Protein AF-A0A674P3C6-F1 (afdb_monomer)

Mean predicted aligned error: 10.98 Å

Solvent-accessible surface area (backbone atoms only — not comparable to full-atom values): 10854 Å² total; per-residue (Å²): 136,84,82,80,57,73,68,62,56,54,54,49,50,58,51,51,50,56,51,50,53,48,52,58,51,66,68,64,68,81,66,88,69,97,73,74,71,77,82,69,75,94,69,94,78,58,76,66,59,58,53,50,50,53,53,51,47,45,51,51,44,33,52,53,38,58,70,42,56,90,46,17,32,60,45,25,27,48,10,50,51,47,29,42,67,79,40,55,76,67,41,66,87,44,72,91,54,66,77,53,90,81,26,73,57,30,27,57,51,13,24,52,53,42,47,54,51,34,56,35,39,68,43,62,90,47,35,62,70,74,39,44,68,56,16,50,44,38,46,73,73,67,55,58,63,65,70,54,44,58,48,43,47,52,28,35,52,55,37,47,41,70,72,46,46,88,71,49,35,74,68,50,46,55,48,50,53,56,48,45,51,50,52,38,51,51,47,42,53,75,75,114

Organism: Takifugu rubripes (NCBI:txid31033)

Structure (mmCIF, N/CA/C/O backbone):
data_AF-A0A674P3C6-F1
#
_entry.id   AF-A0A674P3C6-F1
#
loop_
_atom_site.group_PDB
_atom_site.id
_atom_site.type_symbol
_atom_site.label_atom_id
_atom_site.label_alt_id
_atom_site.label_comp_id
_atom_site.label_asym_id
_atom_site.label_entity_id
_atom_site.label_seq_id
_atom_site.pdbx_PDB_ins_code
_atom_site.Cartn_x
_atom_site.Cartn_y
_atom_site.Cartn_z
_atom_site.occupancy
_atom_site.B_iso_or_equiv
_atom_site.auth_seq_id
_atom_site.auth_comp_id
_atom_site.auth_asym_id
_atom_site.auth_atom_id
_atom_site.pdbx_PDB_model_num
ATOM 1 N N . MET A 1 1 ? -7.163 -29.299 -3.084 1.00 35.06 1 MET A N 1
ATOM 2 C CA . MET A 1 1 ? -8.385 -28.557 -3.459 1.00 35.06 1 MET A CA 1
ATOM 3 C C . MET A 1 1 ? -9.094 -28.147 -2.183 1.00 35.06 1 MET A C 1
ATOM 5 O O . MET A 1 1 ? -9.826 -28.946 -1.619 1.00 35.06 1 MET A O 1
ATOM 9 N N . ILE A 1 2 ? -8.796 -26.952 -1.674 1.00 39.09 2 ILE A N 1
ATOM 10 C CA . ILE A 1 2 ? -9.529 -26.380 -0.542 1.00 39.09 2 ILE A CA 1
ATOM 11 C C . ILE A 1 2 ? -10.796 -25.767 -1.139 1.00 39.09 2 ILE A C 1
ATOM 13 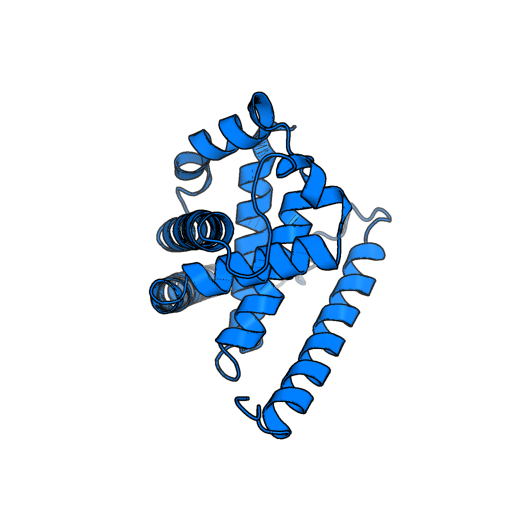O O . ILE A 1 2 ? -10.721 -24.816 -1.913 1.00 39.09 2 ILE A O 1
ATOM 17 N N . LEU A 1 3 ? -11.940 -26.387 -0.859 1.00 36.12 3 LEU A N 1
ATOM 18 C CA . LEU A 1 3 ? -13.262 -25.872 -1.202 1.00 36.12 3 LEU A CA 1
ATOM 19 C C . LEU A 1 3 ? -13.519 -24.623 -0.350 1.00 36.12 3 LEU A C 1
ATOM 21 O O . LEU A 1 3 ? -13.853 -24.729 0.827 1.00 36.12 3 LEU A O 1
ATOM 25 N N . LEU A 1 4 ? -13.321 -23.442 -0.937 1.00 39.97 4 LEU A N 1
ATOM 26 C CA . LEU A 1 4 ? -13.790 -22.184 -0.361 1.00 39.97 4 LEU A CA 1
ATOM 27 C C . LEU A 1 4 ? -15.325 -22.208 -0.310 1.00 39.97 4 LEU A C 1
ATOM 29 O O . LEU A 1 4 ? -15.996 -22.502 -1.297 1.00 39.97 4 LEU A O 1
ATOM 33 N N . HIS A 1 5 ? -15.856 -21.951 0.882 1.00 38.56 5 HIS A N 1
ATOM 34 C CA . HIS A 1 5 ? -17.270 -22.047 1.226 1.00 38.56 5 HIS A CA 1
ATOM 35 C C . HIS A 1 5 ? -18.120 -21.016 0.441 1.00 38.56 5 HIS A C 1
ATOM 37 O O . HIS A 1 5 ? -17.693 -19.864 0.324 1.00 38.56 5 HIS A O 1
ATOM 43 N N . PRO A 1 6 ? -19.336 -21.355 -0.040 1.00 40.59 6 PRO A N 1
ATOM 44 C CA . PRO A 1 6 ? -20.155 -20.477 -0.893 1.00 40.59 6 PRO A CA 1
ATOM 45 C C . PRO A 1 6 ? -20.505 -19.104 -0.292 1.00 40.59 6 PRO A C 1
ATOM 47 O O . PRO A 1 6 ? -20.679 -18.139 -1.031 1.00 40.59 6 PRO A O 1
ATOM 50 N N . LEU A 1 7 ? -20.557 -18.984 1.042 1.00 38.56 7 LEU A N 1
ATOM 51 C CA . LEU A 1 7 ? -20.798 -17.700 1.720 1.00 38.56 7 LEU A CA 1
ATOM 52 C C . LEU A 1 7 ? -19.640 -16.700 1.572 1.00 38.56 7 LEU A C 1
ATOM 54 O O . LEU A 1 7 ? -19.890 -15.501 1.492 1.00 38.56 7 LEU A O 1
ATOM 58 N N . MET A 1 8 ? -18.393 -17.173 1.472 1.00 44.25 8 MET A N 1
ATOM 59 C CA . MET A 1 8 ? -17.236 -16.291 1.263 1.00 44.25 8 MET A CA 1
ATOM 60 C C . MET A 1 8 ? -17.271 -15.662 -0.134 1.00 44.25 8 MET A C 1
ATOM 62 O O . MET A 1 8 ? -16.865 -14.520 -0.311 1.00 44.25 8 MET A O 1
ATOM 66 N N . LEU A 1 9 ? -17.801 -16.384 -1.127 1.00 40.88 9 LEU A N 1
ATOM 67 C CA . LEU A 1 9 ? -17.882 -15.899 -2.503 1.00 40.88 9 LEU A CA 1
ATOM 68 C C . LEU A 1 9 ? -18.937 -14.789 -2.658 1.00 40.88 9 LEU A C 1
ATOM 70 O O . LEU A 1 9 ? -18.685 -13.812 -3.353 1.00 40.88 9 LEU A O 1
ATOM 74 N N . ALA A 1 10 ? -20.073 -14.905 -1.959 1.00 40.16 10 ALA A N 1
ATOM 75 C CA . ALA A 1 10 ? -21.152 -13.912 -1.986 1.00 40.16 10 ALA A CA 1
ATOM 76 C C . ALA A 1 10 ? -20.789 -12.597 -1.261 1.00 40.16 10 ALA A C 1
ATOM 78 O O . ALA A 1 10 ? -21.129 -11.508 -1.729 1.00 40.16 10 ALA A O 1
ATOM 79 N N . GLY A 1 11 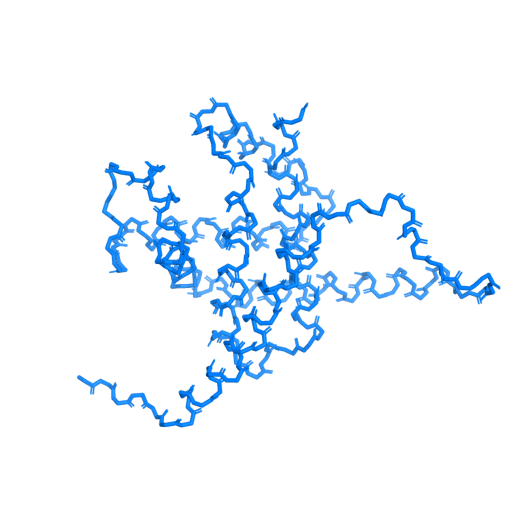? -20.060 -12.684 -0.140 1.00 43.25 11 GLY A N 1
ATOM 80 C CA . GLY A 1 11 ? -19.538 -11.503 0.561 1.00 43.25 11 GLY A CA 1
ATOM 81 C C . GLY A 1 11 ? -18.491 -10.754 -0.268 1.00 43.25 11 GLY A C 1
ATOM 82 O O . GLY A 1 11 ? -18.533 -9.528 -0.373 1.00 43.25 11 GLY A O 1
ATOM 83 N N . VAL A 1 12 ? -17.614 -11.497 -0.953 1.00 44.69 12 VAL A N 1
ATOM 84 C CA . VAL A 1 12 ? -16.629 -10.928 -1.882 1.00 44.69 12 VAL A CA 1
ATOM 85 C C . VAL A 1 12 ? -17.314 -10.249 -3.070 1.00 44.69 12 VAL A C 1
ATOM 87 O O . VAL A 1 12 ? -16.883 -9.166 -3.449 1.00 44.69 12 VAL A O 1
ATOM 90 N N . THR A 1 13 ? -18.399 -10.796 -3.631 1.00 41.09 13 THR A N 1
ATOM 91 C CA . THR A 1 13 ? -19.100 -10.155 -4.762 1.00 41.09 13 THR A CA 1
ATOM 92 C C . THR A 1 13 ? -19.793 -8.843 -4.391 1.00 41.09 13 THR A C 1
ATOM 94 O O . THR A 1 13 ? -19.673 -7.876 -5.136 1.00 41.09 13 THR A O 1
ATOM 97 N N . HIS A 1 14 ? -20.438 -8.755 -3.222 1.00 39.56 14 HIS A N 1
ATOM 98 C CA . HIS A 1 14 ? -21.087 -7.512 -2.775 1.00 39.56 14 HIS A CA 1
ATOM 99 C C . HIS A 1 14 ? -20.059 -6.403 -2.475 1.00 39.56 14 HIS A C 1
ATOM 101 O O . HIS A 1 14 ? -20.271 -5.223 -2.752 1.00 39.56 14 HIS A O 1
ATOM 107 N N . MET A 1 15 ? -18.900 -6.789 -1.941 1.00 45.81 15 MET A N 1
ATOM 108 C CA . MET A 1 15 ? -17.784 -5.882 -1.682 1.00 45.81 15 MET A CA 1
ATOM 109 C C . MET A 1 15 ? -17.079 -5.454 -2.982 1.00 45.81 15 MET A C 1
ATOM 111 O O . MET A 1 15 ? -16.730 -4.285 -3.137 1.00 45.81 15 MET A O 1
ATOM 115 N N . GLN A 1 16 ? -16.932 -6.363 -3.954 1.00 42.44 16 GLN A N 1
ATOM 116 C CA . GLN A 1 16 ? -16.439 -6.055 -5.304 1.00 42.44 16 GLN A CA 1
ATOM 117 C C . GLN A 1 16 ? -17.356 -5.058 -6.029 1.00 42.44 16 GLN A C 1
ATOM 119 O O . GLN A 1 16 ? -16.845 -4.165 -6.696 1.00 42.44 16 GLN A O 1
ATOM 124 N N . GLU A 1 17 ? -18.680 -5.151 -5.866 1.00 40.88 17 GLU A N 1
ATOM 125 C CA . GLU A 1 17 ? -19.635 -4.192 -6.442 1.00 40.88 17 GLU A CA 1
ATOM 126 C C . GLU A 1 17 ? -19.532 -2.799 -5.806 1.00 40.88 17 GLU A C 1
ATOM 128 O O . GLU A 1 17 ? -19.509 -1.800 -6.527 1.00 40.88 17 GLU A O 1
ATOM 133 N N . GLN A 1 18 ? -19.379 -2.702 -4.480 1.00 40.97 18 GLN A N 1
ATOM 134 C CA . GLN A 1 18 ? -19.150 -1.411 -3.815 1.00 40.97 18 GLN A CA 1
ATOM 135 C C . GLN A 1 18 ? -17.818 -0.769 -4.234 1.00 40.97 18 GLN A C 1
ATOM 137 O O . GLN A 1 18 ? -17.748 0.440 -4.443 1.00 40.97 18 GLN A O 1
ATOM 142 N N . ILE A 1 19 ? -16.771 -1.572 -4.429 1.00 46.06 19 ILE A N 1
ATOM 143 C CA . ILE A 1 19 ? -15.452 -1.112 -4.885 1.00 46.06 19 ILE A CA 1
ATOM 144 C C . ILE A 1 19 ? -15.478 -0.720 -6.373 1.00 46.06 19 ILE A C 1
ATOM 146 O O . ILE A 1 19 ? -14.892 0.297 -6.748 1.00 46.06 19 ILE A O 1
ATOM 150 N N . ALA A 1 20 ? -16.192 -1.466 -7.222 1.00 39.69 20 ALA A N 1
ATOM 151 C CA . ALA A 1 20 ? -16.401 -1.126 -8.630 1.00 39.69 20 ALA A CA 1
ATOM 152 C C . ALA A 1 20 ? -17.222 0.166 -8.791 1.00 39.69 20 ALA A C 1
ATOM 154 O O . ALA A 1 20 ? -16.913 0.989 -9.654 1.00 39.69 20 ALA A O 1
ATOM 155 N N . SER A 1 21 ? -18.203 0.395 -7.910 1.00 36.25 21 SER A N 1
ATOM 156 C CA . SER A 1 21 ? -18.929 1.667 -7.822 1.00 36.25 21 SER A CA 1
ATOM 157 C C . SER A 1 21 ? -17.994 2.831 -7.471 1.00 36.25 21 SER A C 1
ATOM 159 O O . SER A 1 21 ? -18.106 3.904 -8.065 1.00 36.25 21 SER A O 1
ATOM 161 N N . SER A 1 22 ? -17.027 2.627 -6.570 1.00 38.38 22 SER A N 1
ATOM 162 C CA . SER A 1 22 ? -15.991 3.627 -6.272 1.00 38.38 22 SER A CA 1
ATOM 163 C C . SER A 1 22 ? -15.042 3.869 -7.454 1.00 38.38 22 SER A C 1
ATOM 165 O O . SER A 1 22 ? -14.612 5.001 -7.660 1.00 38.38 22 SER A O 1
ATOM 167 N N . LEU A 1 23 ? -14.753 2.850 -8.275 1.00 40.56 23 LEU A N 1
ATOM 168 C CA . LEU A 1 23 ? -13.918 2.976 -9.480 1.00 40.56 23 LEU A CA 1
ATOM 169 C C . LEU A 1 23 ? -14.583 3.858 -10.552 1.00 40.56 23 LEU A C 1
ATOM 171 O O . LEU A 1 23 ? -13.928 4.719 -11.137 1.00 40.56 23 LEU A O 1
ATOM 175 N N . HIS A 1 24 ? -15.894 3.695 -10.753 1.00 33.16 24 HIS A N 1
ATOM 176 C CA . HIS A 1 24 ? -16.681 4.552 -11.645 1.00 33.16 24 HIS A CA 1
ATOM 177 C C . HIS A 1 24 ? -16.767 5.996 -11.116 1.00 33.16 24 HIS A C 1
ATOM 179 O O . HIS A 1 24 ? -16.769 6.947 -11.893 1.00 33.16 24 HIS A O 1
ATOM 185 N N . CYS A 1 25 ? -16.769 6.173 -9.790 1.00 33.00 25 CYS A N 1
ATOM 186 C CA . CYS A 1 25 ? -16.750 7.490 -9.150 1.00 33.00 25 CYS A CA 1
ATOM 187 C C . CYS A 1 25 ? -15.383 8.192 -9.293 1.00 33.00 25 CYS A C 1
ATOM 189 O O . CYS A 1 25 ? -15.335 9.385 -9.568 1.00 33.00 25 CYS A O 1
ATOM 191 N N . LEU A 1 26 ? -14.274 7.449 -9.197 1.00 33.69 26 LEU A N 1
ATOM 192 C CA . LEU A 1 26 ? -12.908 7.970 -9.370 1.00 33.69 26 LEU A CA 1
ATOM 193 C C . LEU A 1 26 ? -12.580 8.361 -10.820 1.00 33.69 26 LEU A C 1
ATOM 195 O O . LEU A 1 26 ? -11.714 9.200 -11.048 1.00 33.69 26 LEU A O 1
ATOM 199 N N . GLN A 1 27 ? -13.251 7.757 -11.803 1.00 35.16 27 GLN A N 1
ATOM 200 C CA . GLN A 1 27 ? -13.109 8.126 -13.216 1.00 35.16 27 GLN A CA 1
ATOM 201 C C . GLN A 1 27 ? -13.980 9.331 -13.607 1.00 35.16 27 GLN A C 1
ATOM 203 O O . GLN A 1 27 ? -13.677 9.997 -14.597 1.00 35.16 27 GLN A O 1
ATOM 208 N N . ALA A 1 28 ? -15.028 9.628 -12.833 1.00 33.88 28 ALA A N 1
ATOM 209 C CA . ALA A 1 28 ? -15.945 10.740 -13.082 1.00 33.88 28 ALA A CA 1
ATOM 210 C C . ALA A 1 28 ? -15.466 12.089 -12.507 1.00 33.88 28 ALA A C 1
ATOM 212 O O . ALA A 1 28 ? -15.991 13.124 -12.899 1.00 33.88 28 ALA A O 1
ATOM 213 N N . ASP A 1 29 ? -14.452 12.100 -11.636 1.00 35.69 29 ASP A N 1
ATOM 214 C CA . ASP A 1 29 ? -14.008 13.295 -10.893 1.00 35.69 29 ASP A CA 1
ATOM 215 C C . ASP A 1 29 ? -12.931 14.133 -11.624 1.00 35.69 29 ASP A C 1
ATOM 217 O O . ASP A 1 29 ? -12.243 14.962 -11.035 1.00 35.69 29 ASP A O 1
ATOM 221 N N . ASN A 1 30 ? -12.757 13.918 -12.935 1.00 36.88 30 ASN A N 1
ATOM 222 C CA . ASN A 1 30 ? -11.783 14.639 -13.772 1.00 36.88 30 ASN A CA 1
ATOM 223 C C . ASN A 1 30 ? -12.345 15.914 -14.434 1.00 36.88 30 ASN A C 1
ATOM 225 O O . ASN A 1 30 ? -11.741 16.439 -15.370 1.00 36.88 30 ASN A O 1
ATOM 229 N N . THR A 1 31 ? -13.477 16.435 -13.963 1.00 34.25 31 THR A N 1
ATOM 230 C CA . THR A 1 31 ? -13.979 17.753 -14.369 1.00 34.25 31 THR A CA 1
ATOM 231 C C . THR A 1 31 ? -14.023 18.680 -13.166 1.00 34.25 31 THR A C 1
ATOM 233 O O . THR A 1 31 ? -14.895 18.550 -12.317 1.00 34.25 31 THR A O 1
ATOM 236 N N . GLU A 1 32 ? -13.030 19.569 -13.132 1.00 43.81 32 GLU A N 1
ATOM 237 C CA . GLU A 1 32 ? -12.946 20.853 -12.429 1.00 43.81 32 GLU A CA 1
ATOM 238 C C . GLU A 1 32 ? -14.107 21.200 -11.481 1.00 43.81 32 GLU A C 1
ATOM 240 O O . GLU A 1 32 ? -15.173 21.630 -11.919 1.00 43.81 32 GLU A O 1
ATOM 245 N N . ASP A 1 33 ? -13.837 21.165 -10.174 1.00 33.31 33 ASP A N 1
ATOM 246 C CA . ASP A 1 33 ? -14.479 22.090 -9.239 1.00 33.31 33 ASP A CA 1
ATOM 247 C C . ASP A 1 33 ? -13.501 22.486 -8.118 1.00 33.31 33 ASP A C 1
ATOM 249 O O . ASP A 1 33 ? -13.493 21.938 -7.014 1.00 33.31 33 ASP A O 1
ATOM 253 N N . GLU A 1 34 ? -12.635 23.461 -8.411 1.00 36.69 34 GLU A N 1
ATOM 254 C CA . GLU A 1 34 ? -11.720 24.078 -7.436 1.00 36.69 34 GLU A CA 1
ATOM 255 C C . GLU A 1 34 ? -12.439 24.896 -6.337 1.00 36.69 34 GLU A C 1
ATOM 257 O O . GLU A 1 34 ? -11.782 25.574 -5.550 1.00 36.69 34 GLU A O 1
ATOM 262 N N . ASN A 1 35 ? -13.770 24.833 -6.211 1.00 34.38 35 ASN A N 1
ATOM 263 C CA . ASN A 1 35 ? -14.512 25.620 -5.221 1.00 34.38 35 ASN A CA 1
ATOM 264 C C . ASN A 1 35 ? -15.362 24.832 -4.224 1.00 34.38 35 ASN A C 1
ATOM 266 O O . ASN A 1 35 ? -16.081 25.456 -3.441 1.00 34.38 35 ASN A O 1
ATOM 270 N N . ASN A 1 36 ? -15.229 23.508 -4.125 1.00 30.03 36 ASN A N 1
ATOM 271 C CA . ASN A 1 36 ? -15.907 22.770 -3.056 1.00 30.03 36 ASN A CA 1
ATOM 272 C C . ASN A 1 36 ? -15.033 22.616 -1.801 1.00 30.03 36 ASN A C 1
ATOM 274 O O . ASN A 1 36 ? -14.764 21.525 -1.293 1.00 30.03 36 ASN A O 1
ATOM 278 N N . LEU A 1 37 ? -14.605 23.764 -1.269 1.00 36.84 37 LEU A N 1
ATOM 279 C CA . LEU A 1 37 ? -14.233 23.884 0.132 1.00 36.84 37 LEU A CA 1
ATOM 280 C C . LEU A 1 37 ? -15.507 23.603 0.934 1.00 36.84 37 LEU A C 1
ATOM 282 O O . LEU A 1 37 ? -16.367 24.475 1.030 1.00 36.84 37 LEU A O 1
ATOM 286 N N . LEU A 1 38 ? -15.636 22.368 1.431 1.00 36.22 38 LEU A N 1
ATOM 287 C CA . LEU A 1 38 ? -16.749 21.863 2.237 1.00 36.22 38 LEU A CA 1
ATOM 288 C C . LEU A 1 38 ? -17.453 22.990 2.998 1.00 36.22 38 LEU A C 1
ATOM 290 O O . LEU A 1 38 ? -16.957 23.491 4.012 1.00 36.22 38 LEU A O 1
ATOM 294 N N . LEU A 1 39 ? -18.616 23.385 2.480 1.00 34.75 39 LEU A N 1
ATOM 295 C CA . LEU A 1 39 ? -19.510 24.347 3.097 1.00 34.75 39 LEU A CA 1
ATOM 296 C C . LEU A 1 39 ? -20.103 23.705 4.358 1.00 34.75 39 LEU A C 1
ATOM 298 O O . LEU A 1 39 ? -21.248 23.262 4.381 1.00 34.75 39 LEU A O 1
ATOM 302 N N . PHE A 1 40 ? -19.314 23.645 5.430 1.00 37.59 40 PHE A N 1
ATOM 303 C CA . PHE A 1 40 ? -19.859 23.494 6.768 1.00 37.59 40 PHE A CA 1
ATOM 304 C C . PHE A 1 40 ? -20.649 24.775 7.062 1.00 37.59 40 PHE A C 1
ATOM 306 O O . PHE A 1 40 ? -20.069 25.868 7.012 1.00 37.59 40 PHE A O 1
ATOM 313 N N . PRO A 1 41 ? -21.966 24.696 7.329 1.00 37.41 41 PRO A N 1
ATOM 314 C CA . PRO A 1 41 ? -22.750 25.881 7.624 1.00 37.41 41 PRO A CA 1
ATOM 315 C C . PRO A 1 41 ? -22.131 26.607 8.823 1.00 37.41 41 PRO A C 1
ATOM 317 O O . PRO A 1 41 ? -21.829 26.005 9.854 1.00 37.41 41 PRO A O 1
ATOM 320 N N . ARG A 1 42 ? -21.906 27.917 8.657 1.00 48.75 42 ARG A N 1
ATOM 321 C CA . ARG A 1 42 ? -21.442 28.831 9.708 1.00 48.75 42 ARG A CA 1
ATOM 322 C C . ARG A 1 42 ? -22.319 28.664 10.950 1.00 48.75 42 ARG A C 1
ATOM 324 O O . ARG A 1 42 ? -23.447 29.144 10.981 1.00 48.75 42 ARG A O 1
ATOM 331 N N . GLY A 1 43 ? -21.776 28.018 11.976 1.00 41.44 43 GLY A N 1
ATOM 332 C CA . GLY A 1 43 ? -22.467 27.827 13.245 1.00 41.44 43 GLY A CA 1
ATOM 333 C C . GLY A 1 43 ? -21.701 26.893 14.169 1.00 41.44 43 GLY A C 1
ATOM 334 O O . GLY A 1 43 ? -22.011 25.717 14.241 1.00 41.44 43 GLY A O 1
ATOM 335 N N . ILE A 1 44 ? -20.668 27.428 14.827 1.00 50.75 44 ILE A N 1
ATOM 336 C CA . ILE A 1 44 ? -20.044 26.950 16.076 1.00 50.75 44 ILE A CA 1
ATOM 337 C C . ILE A 1 44 ? -20.233 25.440 16.364 1.00 50.75 44 ILE A C 1
ATOM 339 O O . ILE A 1 44 ? -21.073 25.050 17.171 1.00 50.75 44 ILE A O 1
ATOM 343 N N . ILE A 1 45 ? -19.388 24.588 15.771 1.00 49.94 45 ILE A N 1
ATOM 344 C CA . ILE A 1 45 ? -19.085 23.249 16.304 1.00 49.94 45 ILE A CA 1
ATOM 345 C C . ILE A 1 45 ? -17.571 23.157 16.544 1.00 49.94 45 ILE A C 1
ATOM 347 O O . ILE A 1 45 ? -16.755 23.663 15.779 1.00 49.94 45 ILE A O 1
ATOM 351 N N . GLN A 1 46 ? -17.225 22.597 17.700 1.00 41.16 46 GLN A N 1
ATOM 352 C CA . GLN A 1 46 ? -16.067 22.928 18.528 1.00 41.16 46 GLN A CA 1
ATOM 353 C C . GLN A 1 46 ? -14.723 22.332 18.046 1.00 41.16 46 GLN A C 1
ATOM 355 O O . GLN A 1 46 ? -14.681 21.147 17.700 1.00 41.16 46 GLN A O 1
ATOM 360 N N . PRO A 1 47 ? -13.588 23.055 18.186 1.00 51.69 47 PRO A N 1
ATOM 361 C CA . PRO A 1 47 ? -12.236 22.542 17.894 1.00 51.69 47 PRO A CA 1
ATOM 362 C C . PRO A 1 47 ? -11.867 21.256 18.667 1.00 51.69 47 PRO A C 1
ATOM 364 O O . PRO A 1 47 ? -11.008 20.473 18.255 1.00 51.69 47 PRO A O 1
ATOM 367 N N . ILE A 1 48 ? -12.563 20.990 19.774 1.00 54.38 48 ILE A N 1
ATOM 368 C CA . ILE A 1 48 ? -12.407 19.788 20.601 1.00 54.38 48 ILE A CA 1
ATOM 369 C C . ILE A 1 48 ? -12.999 18.542 19.913 1.00 54.38 48 ILE A C 1
ATOM 371 O O . ILE A 1 48 ? -12.450 17.451 20.040 1.00 54.38 48 ILE A O 1
ATOM 375 N N . SER A 1 49 ? -14.089 18.677 19.148 1.00 57.50 49 SER A N 1
ATOM 376 C CA . SER A 1 49 ? -14.725 17.537 18.467 1.00 57.50 49 SER A CA 1
ATOM 377 C C . SER A 1 49 ? -13.871 17.027 17.304 1.00 57.50 49 SER A C 1
ATOM 379 O O . SER A 1 49 ? -13.627 15.825 17.194 1.00 57.50 49 SER A O 1
ATOM 381 N N . LEU A 1 50 ? -13.340 17.949 16.491 1.00 62.50 50 LEU A N 1
ATOM 382 C CA . LEU A 1 50 ? -12.457 17.630 15.364 1.00 62.50 50 LEU A CA 1
ATOM 383 C C . LEU A 1 50 ? -11.133 17.005 15.832 1.00 62.50 50 LEU A C 1
ATOM 385 O O . LEU A 1 50 ? -10.709 15.980 15.301 1.00 62.50 50 LEU A O 1
ATOM 389 N N . SER A 1 51 ? -10.511 17.554 16.881 1.00 63.00 51 SER A N 1
ATOM 390 C CA . SER A 1 51 ? -9.275 16.991 17.451 1.00 63.00 51 SER A CA 1
ATOM 391 C C . SER A 1 51 ? -9.496 15.628 18.124 1.00 63.00 51 SER A C 1
ATOM 393 O O . SER A 1 51 ? -8.656 14.729 18.011 1.00 63.00 51 SER A O 1
ATOM 395 N N . ARG A 1 52 ? -10.656 15.416 18.762 1.00 67.44 52 ARG A N 1
ATOM 396 C CA . ARG A 1 52 ? -11.047 14.112 19.318 1.00 67.44 52 ARG A CA 1
ATOM 397 C C . ARG A 1 52 ? -11.242 13.064 18.225 1.00 67.44 52 ARG A C 1
ATOM 399 O O . ARG A 1 52 ? -10.767 11.943 18.393 1.00 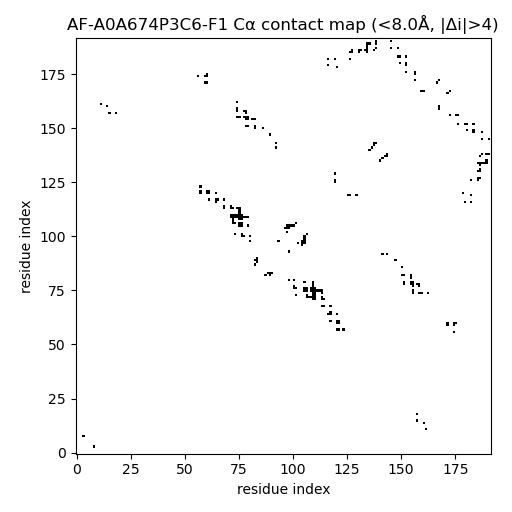67.44 52 ARG A O 1
ATOM 406 N N . GLN A 1 53 ? -11.917 13.405 17.128 1.00 68.25 53 GLN A N 1
ATOM 407 C CA . GLN A 1 53 ? -12.115 12.497 15.995 1.00 68.25 53 GLN A CA 1
ATOM 408 C C . GLN A 1 53 ? -10.785 12.131 15.329 1.00 68.25 53 GLN A C 1
ATOM 410 O O . GLN A 1 53 ? -10.488 10.949 15.187 1.00 68.25 53 GLN A O 1
ATOM 415 N N . TYR A 1 54 ? -9.931 13.120 15.063 1.00 74.62 54 TYR A N 1
ATOM 416 C CA . TYR A 1 54 ? -8.574 12.913 14.551 1.00 74.62 54 TYR A CA 1
ATOM 417 C C . TYR A 1 54 ? -7.745 11.959 15.427 1.00 74.62 54 TYR A C 1
ATOM 419 O O . TYR A 1 54 ? -7.055 11.070 14.932 1.00 74.62 54 TYR A O 1
ATOM 427 N N . THR A 1 55 ? -7.848 12.093 16.752 1.00 82.00 55 THR A N 1
ATOM 428 C CA . THR A 1 55 ? -7.149 11.208 17.696 1.00 82.00 55 THR A CA 1
ATOM 429 C C . THR A 1 55 ? -7.698 9.778 17.667 1.00 82.00 55 THR A C 1
ATOM 431 O O . THR A 1 55 ? -6.928 8.826 17.786 1.00 82.00 55 THR A O 1
ATOM 434 N N . LYS A 1 56 ? -9.017 9.605 17.510 1.00 87.31 56 LYS A N 1
ATOM 435 C CA . LYS A 1 56 ? -9.642 8.278 17.386 1.00 87.31 56 LYS A CA 1
ATOM 436 C C . LYS A 1 56 ? -9.215 7.574 16.101 1.00 87.31 56 LYS A C 1
ATOM 438 O O . LYS A 1 56 ? -8.823 6.416 16.164 1.00 87.31 56 LYS A O 1
ATOM 443 N N . GLU A 1 57 ? -9.244 8.278 14.975 1.00 87.62 57 GLU A N 1
ATOM 444 C CA . GLU A 1 57 ? -8.838 7.733 13.676 1.00 87.62 57 GLU A CA 1
ATOM 445 C C . GLU A 1 57 ? -7.362 7.332 13.666 1.00 87.62 57 GLU A C 1
ATOM 447 O O . GLU A 1 57 ? -7.029 6.245 13.210 1.00 87.62 57 GLU A O 1
ATOM 452 N N . LYS A 1 58 ? -6.475 8.151 14.247 1.00 89.75 58 LYS A N 1
ATOM 453 C CA . LYS A 1 58 ? -5.058 7.793 14.409 1.00 89.75 58 LYS A CA 1
ATOM 454 C C . LYS A 1 58 ? -4.855 6.497 15.186 1.00 89.75 58 LYS A C 1
ATOM 456 O O . LYS A 1 58 ? -4.052 5.666 14.782 1.00 89.75 58 LYS A O 1
ATOM 461 N N . ARG A 1 59 ? -5.575 6.325 16.299 1.00 92.81 59 ARG A N 1
ATOM 462 C CA . ARG A 1 59 ? -5.501 5.091 17.097 1.00 92.81 59 ARG A CA 1
ATOM 463 C C . ARG A 1 59 ? -6.037 3.897 16.319 1.00 92.81 59 ARG A C 1
ATOM 465 O O . ARG A 1 59 ? -5.391 2.861 16.315 1.00 92.81 59 ARG A O 1
ATOM 472 N N . LEU A 1 60 ? -7.176 4.059 15.644 1.00 93.69 60 LEU A N 1
ATOM 473 C CA . LEU A 1 60 ? -7.752 3.021 14.790 1.00 93.69 60 LEU A CA 1
ATOM 474 C C . LEU A 1 60 ? -6.743 2.565 13.731 1.00 93.69 60 LEU A C 1
ATOM 476 O O . LEU A 1 60 ? -6.491 1.373 13.611 1.00 93.69 60 LEU A O 1
ATOM 480 N N . LEU A 1 61 ? -6.121 3.510 13.022 1.00 95.44 61 LEU A N 1
ATOM 481 C CA . LEU A 1 61 ? -5.087 3.218 12.032 1.00 95.44 61 LEU A CA 1
ATOM 482 C C . LEU A 1 61 ? -3.908 2.470 12.661 1.00 95.44 61 LEU A C 1
ATOM 484 O O . LEU A 1 61 ? -3.515 1.427 12.149 1.00 95.44 61 LEU A O 1
ATOM 488 N N . ALA A 1 62 ? -3.372 2.959 13.780 1.00 94.81 62 ALA A N 1
ATOM 489 C CA . ALA A 1 62 ? -2.244 2.316 14.445 1.00 94.81 62 ALA A CA 1
ATOM 490 C C . ALA A 1 62 ? -2.547 0.861 14.851 1.00 94.81 62 ALA A C 1
ATOM 492 O O . ALA A 1 62 ? -1.699 -0.008 14.646 1.00 94.81 62 ALA A O 1
ATOM 493 N N . GLU A 1 63 ? -3.742 0.582 15.380 1.00 95.25 63 GLU A N 1
ATOM 494 C CA . GLU A 1 63 ? -4.149 -0.770 15.782 1.00 95.25 63 GLU A CA 1
ATOM 495 C C . GLU A 1 63 ? -4.415 -1.682 14.578 1.00 95.25 63 GLU A C 1
ATOM 497 O O . GLU A 1 63 ? -3.876 -2.790 14.519 1.00 95.25 63 GLU A O 1
ATOM 502 N N . VAL A 1 64 ? -5.176 -1.210 13.582 1.00 95.81 64 VAL A N 1
ATOM 503 C CA . VAL A 1 64 ? -5.470 -1.985 12.367 1.00 95.81 64 VAL A CA 1
ATOM 504 C C . VAL A 1 64 ? -4.171 -2.356 11.662 1.00 95.81 64 VAL A C 1
ATOM 506 O O . VAL A 1 64 ? -3.908 -3.535 11.438 1.00 95.81 64 VAL A O 1
ATOM 509 N N . TRP A 1 65 ? -3.300 -1.387 11.383 1.00 96.75 65 TRP A N 1
ATOM 510 C CA . TRP A 1 65 ? -2.051 -1.661 10.674 1.00 96.75 65 TRP A CA 1
ATOM 511 C C . TRP A 1 65 ? -1.101 -2.560 11.462 1.00 96.75 65 TRP A C 1
ATOM 513 O O . TRP A 1 65 ? -0.441 -3.410 10.868 1.00 96.75 65 TRP A O 1
ATOM 523 N N . LYS A 1 66 ? -1.072 -2.448 12.795 1.00 95.88 66 LYS A N 1
ATOM 524 C CA . LYS A 1 66 ? -0.308 -3.362 13.652 1.00 95.88 66 LYS A CA 1
ATOM 525 C C . LYS A 1 66 ? -0.826 -4.799 13.565 1.00 95.88 66 LYS A C 1
ATOM 527 O O . LYS A 1 66 ? -0.016 -5.723 13.512 1.00 95.88 66 LYS A O 1
ATOM 532 N N . SER A 1 67 ? -2.146 -4.990 13.516 1.00 95.56 67 SER A N 1
ATOM 533 C CA . SER A 1 67 ? -2.763 -6.320 13.394 1.00 95.56 67 SER A CA 1
ATOM 534 C C . SER A 1 67 ? -2.461 -7.011 12.057 1.00 95.56 67 SER A C 1
ATOM 536 O O . SER A 1 67 ? -2.425 -8.236 11.999 1.00 95.56 67 SER A O 1
ATOM 538 N N . LEU A 1 68 ? -2.169 -6.237 11.005 1.00 96.19 68 LEU A N 1
ATOM 539 C CA . LEU A 1 68 ? -1.908 -6.736 9.651 1.00 96.19 68 LEU A CA 1
ATOM 540 C C . LEU A 1 68 ? -0.445 -7.150 9.417 1.00 96.19 68 LEU A C 1
ATOM 542 O O . LEU A 1 68 ? -0.157 -7.849 8.447 1.00 96.19 68 LEU A O 1
ATOM 546 N N . ILE A 1 69 ? 0.487 -6.763 10.299 1.00 97.12 69 ILE A N 1
ATOM 547 C CA . ILE A 1 69 ? 1.925 -7.072 10.174 1.00 97.12 69 ILE A CA 1
ATOM 548 C C . ILE A 1 69 ? 2.207 -8.575 9.969 1.00 97.12 69 ILE A C 1
ATOM 550 O O . ILE A 1 69 ? 3.012 -8.896 9.090 1.00 97.12 69 ILE A O 1
ATOM 554 N N . PRO A 1 70 ? 1.576 -9.514 10.708 1.00 97.94 70 PRO A N 1
ATOM 555 C CA . PRO A 1 70 ? 1.808 -10.948 10.514 1.00 97.94 70 PRO A CA 1
ATOM 556 C C . PRO A 1 70 ? 1.420 -11.464 9.120 1.00 97.94 70 PRO A C 1
ATOM 558 O O . PRO A 1 70 ? 1.996 -12.446 8.667 1.00 97.94 70 PRO A O 1
ATOM 561 N N . ALA A 1 71 ? 0.485 -10.798 8.436 1.00 97.56 71 ALA A N 1
ATOM 562 C CA . ALA A 1 71 ? 0.001 -11.159 7.102 1.00 97.56 71 ALA A CA 1
ATOM 563 C C . ALA A 1 71 ? 0.529 -10.229 5.990 1.00 97.56 71 ALA A C 1
ATOM 565 O O . ALA A 1 71 ? 0.061 -10.277 4.852 1.00 97.56 71 ALA A O 1
ATOM 566 N N . ALA A 1 72 ? 1.515 -9.377 6.297 1.00 98.19 72 ALA A N 1
ATOM 567 C CA . ALA A 1 72 ? 2.004 -8.337 5.392 1.00 98.19 72 ALA A CA 1
ATOM 568 C C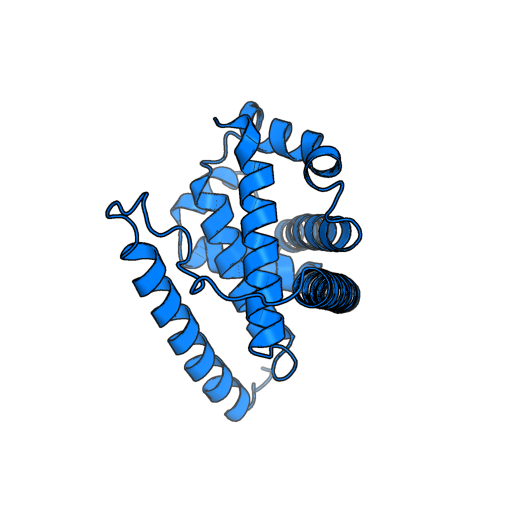 . ALA A 1 72 ? 2.512 -8.874 4.040 1.00 98.19 72 ALA A C 1
ATOM 570 O O . ALA A 1 72 ? 2.336 -8.219 3.013 1.00 98.19 72 ALA A O 1
ATOM 571 N N . GLU A 1 73 ? 3.128 -10.060 4.032 1.00 98.31 73 GLU A N 1
ATOM 572 C CA . GLU A 1 73 ? 3.583 -10.732 2.806 1.00 98.31 73 GLU A CA 1
ATOM 573 C C . GLU A 1 73 ? 2.413 -11.062 1.878 1.00 98.31 73 GLU A C 1
ATOM 575 O O . GLU A 1 73 ? 2.430 -10.695 0.700 1.00 98.31 73 GLU A O 1
ATOM 580 N N . ASP A 1 74 ? 1.382 -11.711 2.419 1.00 97.88 74 ASP A N 1
ATOM 581 C CA . ASP A 1 74 ? 0.225 -12.158 1.651 1.00 97.88 74 ASP A CA 1
ATOM 582 C C . ASP A 1 74 ? -0.613 -10.969 1.170 1.00 97.88 74 ASP A C 1
ATOM 584 O O . ASP A 1 74 ? -0.936 -10.894 -0.014 1.00 97.88 74 ASP A O 1
ATOM 588 N N . ILE A 1 75 ? -0.891 -9.997 2.048 1.00 98.38 75 ILE A N 1
ATOM 589 C CA . ILE A 1 75 ? -1.658 -8.788 1.703 1.00 98.38 75 ILE A CA 1
ATOM 590 C C . ILE A 1 75 ? -0.941 -7.991 0.613 1.00 98.38 75 ILE A C 1
ATOM 592 O O . ILE A 1 75 ? -1.549 -7.602 -0.386 1.00 98.38 75 ILE A O 1
ATOM 596 N N . GLY A 1 76 ? 0.360 -7.744 0.784 1.00 98.38 76 GLY A N 1
ATOM 597 C CA . GLY A 1 76 ? 1.133 -6.959 -0.172 1.00 98.38 76 GLY A CA 1
ATOM 598 C C . GLY A 1 76 ? 1.268 -7.663 -1.523 1.00 98.38 76 GLY A C 1
ATOM 599 O O . GLY A 1 76 ? 1.101 -7.030 -2.567 1.00 98.38 76 GLY A O 1
ATOM 600 N N . SER A 1 77 ? 1.514 -8.977 -1.517 1.00 98.31 77 SER A N 1
ATOM 601 C CA . SER A 1 77 ? 1.573 -9.772 -2.746 1.00 98.31 77 SER A CA 1
ATOM 602 C C . SER A 1 77 ? 0.222 -9.821 -3.465 1.00 98.31 77 SER A C 1
ATOM 604 O O . SER A 1 77 ? 0.202 -9.722 -4.692 1.00 98.31 77 SER A O 1
ATOM 606 N N . ASP A 1 78 ? -0.891 -9.977 -2.741 1.00 98.31 78 ASP A N 1
ATOM 607 C CA . ASP A 1 78 ? -2.242 -9.979 -3.320 1.00 98.31 78 ASP A CA 1
ATOM 608 C C . ASP A 1 78 ? -2.579 -8.616 -3.939 1.00 98.31 78 ASP A C 1
ATOM 610 O O . ASP A 1 78 ? -3.044 -8.533 -5.074 1.00 98.31 78 ASP A O 1
ATOM 614 N N . SER A 1 79 ? -2.241 -7.529 -3.243 1.00 98.38 79 SER A N 1
ATOM 615 C CA . SER A 1 79 ? -2.447 -6.156 -3.723 1.00 98.38 79 SER A CA 1
ATOM 616 C C . SER A 1 79 ? -1.720 -5.889 -5.044 1.00 98.38 79 SER A C 1
ATOM 618 O O . SER A 1 79 ? -2.307 -5.357 -5.988 1.00 98.38 79 SER A O 1
ATOM 620 N N . LEU A 1 80 ? -0.452 -6.300 -5.146 1.00 98.19 80 LEU A N 1
ATOM 621 C CA . LEU A 1 80 ? 0.330 -6.175 -6.378 1.00 98.19 80 LEU A CA 1
ATOM 622 C C . LEU A 1 80 ? -0.229 -7.063 -7.498 1.00 98.19 80 LEU A C 1
ATOM 624 O O . LEU A 1 80 ? -0.330 -6.617 -8.639 1.00 98.19 80 LEU A O 1
ATOM 628 N N . LEU A 1 81 ? -0.637 -8.298 -7.189 1.00 97.88 81 LEU A N 1
ATOM 629 C CA . LEU A 1 81 ? -1.235 -9.198 -8.175 1.00 97.88 81 LEU A CA 1
ATOM 630 C C . LEU A 1 81 ? -2.543 -8.625 -8.745 1.00 97.88 81 LEU A C 1
ATOM 632 O O . LEU A 1 81 ? -2.750 -8.662 -9.962 1.00 97.88 81 LEU A O 1
ATOM 636 N N . ARG A 1 82 ? -3.397 -8.045 -7.891 1.00 98.19 82 ARG A N 1
ATOM 637 C CA . ARG A 1 82 ? -4.609 -7.319 -8.303 1.00 98.19 82 ARG A CA 1
ATOM 638 C C . ARG A 1 82 ? -4.269 -6.142 -9.206 1.00 98.19 82 ARG A C 1
ATOM 640 O O . ARG A 1 82 ? -4.855 -6.029 -10.279 1.00 98.19 82 ARG A O 1
ATOM 647 N N . MET A 1 83 ? -3.278 -5.332 -8.829 1.00 98.00 83 MET A N 1
ATOM 648 C CA . MET A 1 83 ? -2.835 -4.188 -9.630 1.00 98.00 83 MET A CA 1
ATOM 649 C C . MET A 1 83 ? -2.336 -4.623 -11.010 1.00 98.00 83 MET A C 1
ATOM 651 O O . MET A 1 83 ? -2.760 -4.074 -12.021 1.00 98.00 83 MET A O 1
ATOM 655 N N . PHE A 1 84 ? -1.496 -5.654 -11.080 1.00 97.00 84 PHE A N 1
ATOM 656 C CA . PHE A 1 84 ? -0.984 -6.176 -12.346 1.00 97.00 84 PHE A CA 1
ATOM 657 C C . PHE A 1 84 ? -2.073 -6.800 -13.224 1.00 97.00 84 PHE A C 1
ATOM 659 O O . PHE A 1 84 ? -1.947 -6.809 -14.450 1.00 97.00 84 PHE A O 1
ATOM 666 N N . THR A 1 85 ? -3.125 -7.339 -12.615 1.00 96.38 85 THR A N 1
ATOM 667 C CA . THR A 1 85 ? -4.246 -7.945 -13.339 1.00 96.38 85 THR A CA 1
ATOM 668 C C . THR A 1 85 ? -5.198 -6.879 -13.878 1.00 96.38 85 THR A C 1
ATOM 670 O O . THR A 1 85 ? -5.516 -6.901 -15.064 1.00 96.38 85 THR A O 1
ATOM 673 N N . ALA A 1 86 ? -5.609 -5.925 -13.039 1.00 96.75 86 ALA A N 1
ATOM 674 C CA . ALA A 1 86 ? -6.546 -4.863 -13.405 1.00 96.75 86 ALA A CA 1
ATOM 675 C C . ALA A 1 86 ? -5.898 -3.755 -14.251 1.00 96.75 86 ALA A C 1
ATOM 677 O O . ALA A 1 86 ? -6.544 -3.179 -15.124 1.00 96.75 86 ALA A O 1
ATOM 678 N N . PHE A 1 87 ? -4.606 -3.486 -14.036 1.00 95.62 87 PHE A N 1
ATOM 679 C CA . PHE A 1 87 ? -3.858 -2.409 -14.686 1.00 95.62 87 PHE A CA 1
ATOM 680 C C . PHE A 1 87 ? -2.532 -2.928 -15.269 1.00 95.62 87 PHE A C 1
ATOM 682 O O . PHE A 1 87 ? -1.456 -2.639 -14.734 1.00 95.62 87 PHE A O 1
ATOM 689 N N . PRO A 1 88 ? -2.556 -3.678 -16.389 1.00 94.69 88 PRO A N 1
ATOM 690 C CA . PRO A 1 88 ? -1.370 -4.357 -16.916 1.00 94.69 88 PRO A CA 1
ATOM 691 C C . PRO A 1 88 ? -0.181 -3.443 -17.244 1.00 94.69 88 PRO A C 1
ATOM 693 O O . PRO A 1 88 ? 0.958 -3.905 -17.194 1.00 94.69 88 PRO A O 1
ATOM 696 N N . GLY A 1 89 ? -0.413 -2.155 -17.531 1.00 95.00 89 GLY A N 1
ATOM 697 C CA . GLY A 1 89 ? 0.655 -1.174 -17.772 1.00 95.00 89 GLY A CA 1
ATOM 698 C C . GLY A 1 89 ? 1.633 -1.033 -16.598 1.00 95.00 89 GLY A C 1
ATOM 699 O O . GLY A 1 89 ? 2.828 -0.829 -16.812 1.00 95.00 89 GLY A O 1
ATOM 700 N N . SER A 1 90 ? 1.166 -1.257 -15.367 1.00 94.62 90 SER A N 1
ATOM 701 C CA . SER A 1 90 ? 1.998 -1.213 -14.157 1.00 94.62 90 SER A CA 1
ATOM 702 C C . SER A 1 90 ? 3.073 -2.315 -14.104 1.00 94.62 90 SER A C 1
ATOM 704 O O . SER A 1 90 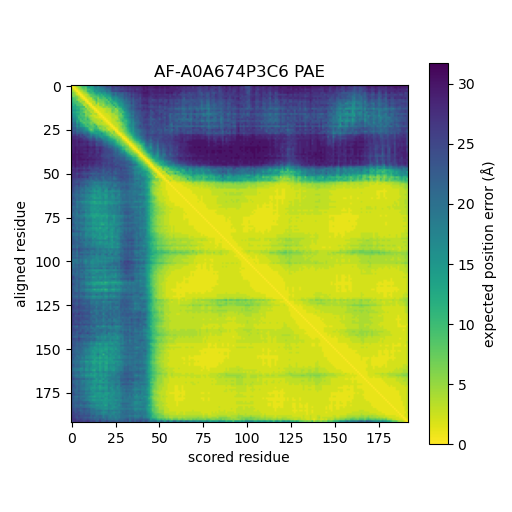? 4.070 -2.166 -13.400 1.00 94.62 90 SER A O 1
ATOM 706 N N . LYS A 1 91 ? 2.943 -3.396 -14.895 1.00 94.94 91 LYS A N 1
ATOM 707 C CA . LYS A 1 91 ? 3.944 -4.480 -14.976 1.00 94.94 91 LYS A CA 1
ATOM 708 C C . LYS A 1 91 ? 5.280 -4.030 -15.561 1.00 94.94 91 LYS A C 1
ATOM 710 O O . LYS A 1 91 ? 6.300 -4.665 -15.310 1.00 94.94 91 LYS A O 1
ATOM 715 N N . THR A 1 92 ? 5.285 -2.964 -16.359 1.00 95.44 92 THR A N 1
ATOM 716 C CA . THR A 1 92 ? 6.482 -2.480 -17.068 1.00 95.44 92 THR A CA 1
ATOM 717 C C . THR A 1 92 ? 7.636 -2.161 -16.111 1.00 95.44 92 THR A C 1
ATOM 719 O O . THR A 1 92 ? 8.780 -2.530 -16.389 1.00 95.44 92 THR A O 1
ATOM 722 N N . TYR A 1 93 ? 7.320 -1.608 -14.935 1.00 93.25 93 TYR A N 1
ATOM 723 C CA . TYR A 1 93 ? 8.271 -1.317 -13.857 1.00 93.25 93 TYR A CA 1
ATOM 724 C C . TYR A 1 93 ? 8.916 -2.568 -13.231 1.00 93.25 93 TYR A C 1
ATOM 726 O O . TYR A 1 93 ? 9.956 -2.467 -12.585 1.00 93.25 93 TYR A O 1
ATOM 734 N N . PHE A 1 94 ? 8.339 -3.752 -13.455 1.00 93.94 94 PHE A N 1
ATOM 735 C CA . PHE A 1 94 ? 8.757 -5.030 -12.867 1.00 93.94 94 PHE A CA 1
ATOM 736 C C . PHE A 1 94 ? 9.185 -6.065 -13.918 1.00 93.94 94 PHE A C 1
ATOM 738 O O . PHE A 1 94 ? 9.317 -7.244 -13.609 1.00 93.94 94 PHE A O 1
ATOM 745 N N . SER A 1 95 ? 9.424 -5.646 -15.163 1.00 91.75 95 SER A N 1
ATOM 746 C CA . SER A 1 95 ? 9.721 -6.535 -16.304 1.00 91.75 95 SER A CA 1
ATOM 747 C C . SER A 1 95 ? 10.931 -7.467 -16.123 1.00 91.75 95 SER A C 1
ATOM 749 O O . SER A 1 95 ? 11.031 -8.478 -16.810 1.00 91.75 95 SER A O 1
ATOM 751 N N . HIS A 1 96 ? 11.834 -7.147 -15.196 1.00 91.19 96 HIS A N 1
ATOM 752 C CA . HIS A 1 96 ? 13.042 -7.914 -14.882 1.00 91.19 96 HIS A CA 1
ATOM 753 C C . HIS A 1 96 ? 12.862 -8.894 -13.706 1.00 91.19 96 HIS A C 1
ATOM 755 O O . HIS A 1 96 ? 13.835 -9.495 -13.254 1.00 91.19 96 HIS A O 1
ATOM 761 N N . LEU A 1 97 ? 11.642 -9.031 -13.180 1.00 93.62 97 LEU A N 1
ATOM 762 C CA . LEU A 1 97 ? 11.339 -9.770 -11.957 1.00 93.62 97 LEU A CA 1
ATOM 763 C C . LEU A 1 97 ? 10.300 -10.861 -12.214 1.00 93.62 97 LEU A C 1
ATOM 765 O O . LEU A 1 97 ? 9.426 -10.732 -13.070 1.00 93.62 97 LEU A O 1
ATOM 769 N N . ASP A 1 98 ? 10.361 -11.923 -11.412 1.00 95.38 98 ASP A N 1
ATOM 770 C CA . ASP A 1 98 ? 9.294 -12.918 -11.363 1.00 95.38 98 ASP A CA 1
ATOM 771 C C . ASP A 1 98 ? 8.088 -12.348 -10.604 1.00 95.38 98 ASP A C 1
ATOM 773 O O . ASP A 1 98 ? 8.078 -12.274 -9.373 1.00 95.38 98 ASP A O 1
ATOM 777 N N . ILE A 1 99 ? 7.072 -11.939 -11.360 1.00 96.25 99 ILE A N 1
ATOM 778 C CA . ILE A 1 99 ? 5.796 -11.412 -10.855 1.00 96.25 99 ILE A CA 1
ATOM 779 C C . ILE A 1 99 ? 4.678 -12.465 -10.850 1.00 96.25 99 ILE A C 1
ATOM 781 O O . ILE A 1 99 ? 3.495 -12.116 -10.827 1.00 96.25 99 ILE A O 1
ATOM 785 N N . SER A 1 100 ? 5.024 -13.756 -10.908 1.00 95.56 100 SER A N 1
ATOM 786 C CA . SER A 1 100 ? 4.042 -14.830 -10.770 1.00 95.56 100 SER A CA 1
ATOM 787 C C . SER A 1 100 ? 3.371 -14.804 -9.384 1.00 95.56 100 SER A C 1
ATOM 789 O O . SER A 1 100 ? 3.964 -14.326 -8.406 1.00 95.56 100 SER A O 1
ATOM 791 N N . PRO A 1 101 ? 2.117 -15.287 -9.266 1.00 95.56 101 PRO A N 1
ATOM 792 C CA . PRO A 1 101 ? 1.416 -15.324 -7.988 1.00 95.56 101 PRO A CA 1
ATOM 793 C C . PRO A 1 101 ? 2.252 -16.009 -6.904 1.00 95.56 101 PRO A C 1
ATOM 795 O O . PRO A 1 101 ? 2.681 -17.149 -7.072 1.00 95.56 101 PRO A O 1
ATOM 798 N N . ARG A 1 102 ? 2.444 -15.315 -5.775 1.00 94.62 102 ARG A N 1
ATOM 799 C CA . ARG A 1 102 ? 3.226 -15.786 -4.620 1.00 94.62 102 ARG A CA 1
ATOM 800 C C . ARG A 1 102 ? 4.696 -16.115 -4.919 1.00 94.62 102 ARG A C 1
ATOM 802 O O . ARG A 1 102 ? 5.299 -16.888 -4.173 1.00 94.62 102 ARG A O 1
ATOM 809 N N . SER A 1 103 ? 5.298 -15.537 -5.961 1.00 97.88 103 SER A N 1
ATOM 810 C CA . SER A 1 103 ? 6.748 -15.646 -6.141 1.00 97.88 103 SER A CA 1
ATOM 811 C C . SER A 1 103 ? 7.487 -15.112 -4.896 1.00 97.88 103 SER A C 1
ATOM 813 O O . SER A 1 103 ? 6.985 -14.202 -4.220 1.00 97.88 103 SER A O 1
ATOM 815 N N . PRO A 1 104 ? 8.697 -15.612 -4.578 1.00 97.81 104 PRO A N 1
ATOM 816 C CA . PRO A 1 104 ? 9.476 -15.104 -3.446 1.00 97.81 104 PRO A CA 1
ATOM 817 C C . PRO A 1 104 ? 9.699 -13.587 -3.507 1.00 97.81 104 PRO A C 1
ATOM 819 O O . PRO A 1 104 ? 9.691 -12.903 -2.482 1.00 97.81 104 PRO A O 1
ATOM 822 N N . HIS A 1 105 ? 9.854 -13.049 -4.721 1.00 96.75 105 HIS A N 1
ATOM 823 C CA . HIS A 1 105 ? 9.987 -11.615 -4.937 1.00 96.75 105 HIS A CA 1
ATOM 824 C C . HIS A 1 105 ? 8.697 -10.865 -4.580 1.00 96.75 105 HIS A C 1
ATOM 826 O O . HIS A 1 105 ? 8.754 -9.870 -3.860 1.00 96.75 105 HIS A O 1
ATOM 832 N N . MET A 1 106 ? 7.540 -11.344 -5.043 1.00 97.44 106 MET A N 1
ATOM 833 C CA . MET A 1 106 ? 6.239 -10.726 -4.775 1.00 97.44 106 MET A CA 1
ATOM 834 C C . MET A 1 106 ? 5.912 -10.681 -3.283 1.00 97.44 106 MET A C 1
ATOM 836 O O . MET A 1 106 ? 5.486 -9.640 -2.786 1.00 97.44 106 MET A O 1
ATOM 840 N N . LEU A 1 107 ? 6.184 -11.767 -2.555 1.00 98.38 107 LEU A N 1
ATOM 841 C CA . LEU A 1 107 ? 5.992 -11.828 -1.103 1.00 98.38 107 LEU A CA 1
ATOM 842 C C . LEU A 1 107 ? 6.939 -10.863 -0.376 1.00 98.38 107 LEU A C 1
ATOM 844 O O . LEU A 1 107 ? 6.501 -10.037 0.425 1.00 98.38 107 LEU A O 1
ATOM 848 N N . SER A 1 108 ? 8.236 -10.900 -0.706 1.00 98.25 108 SER A N 1
ATOM 849 C CA . SER A 1 108 ? 9.236 -10.031 -0.076 1.00 98.25 108 SER A CA 1
ATOM 850 C C . SER A 1 108 ? 8.978 -8.546 -0.350 1.00 98.25 108 SER A C 1
ATOM 852 O O . SER A 1 108 ? 9.076 -7.715 0.556 1.00 98.25 108 SER A O 1
ATOM 854 N N . HIS A 1 109 ? 8.638 -8.190 -1.590 1.00 97.44 109 HIS A N 1
AT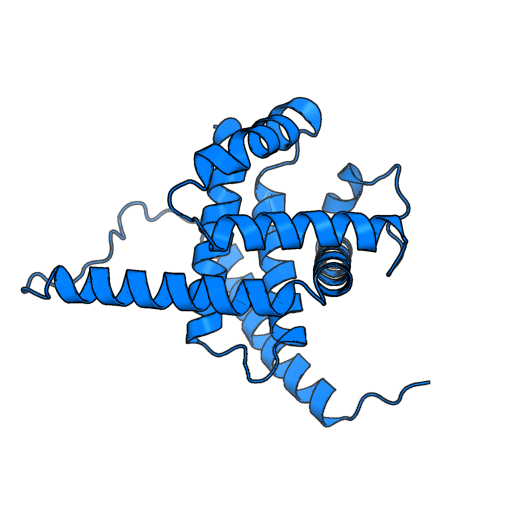OM 855 C CA . HIS A 1 109 ? 8.352 -6.810 -1.968 1.00 97.44 109 HIS A CA 1
ATOM 856 C C . HIS A 1 109 ? 7.016 -6.330 -1.393 1.00 97.44 109 HIS A C 1
ATOM 858 O O . HIS A 1 109 ? 6.964 -5.249 -0.806 1.00 97.44 109 HIS A O 1
ATOM 864 N N . GLY A 1 110 ? 5.972 -7.161 -1.465 1.00 98.06 110 GLY A N 1
ATOM 865 C CA . GLY A 1 110 ? 4.674 -6.896 -0.849 1.00 98.06 110 GLY A CA 1
ATOM 866 C C . GLY A 1 110 ? 4.794 -6.601 0.646 1.00 98.06 110 GLY A C 1
ATOM 867 O O . 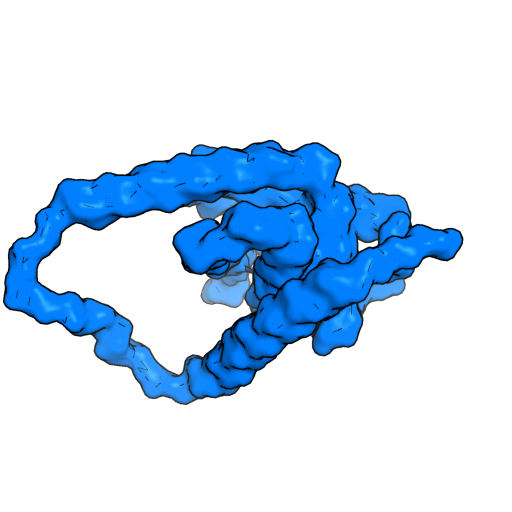GLY A 1 110 ? 4.274 -5.591 1.119 1.00 98.06 110 GLY A O 1
ATOM 868 N N . ARG A 1 111 ? 5.587 -7.400 1.371 1.00 98.50 111 ARG A N 1
ATOM 869 C CA . ARG A 1 111 ? 5.888 -7.158 2.789 1.00 98.50 111 ARG A CA 1
ATOM 870 C C . ARG A 1 111 ? 6.495 -5.783 3.030 1.00 98.50 111 ARG A C 1
ATOM 872 O O . ARG A 1 111 ? 6.068 -5.091 3.946 1.00 98.50 111 ARG A O 1
ATOM 879 N N . LYS A 1 112 ? 7.486 -5.375 2.229 1.00 98.25 112 LYS A N 1
ATOM 880 C CA . LYS A 1 112 ? 8.140 -4.060 2.376 1.00 98.25 112 LYS A CA 1
ATOM 881 C C . LYS A 1 112 ? 7.140 -2.916 2.227 1.00 98.25 112 LYS A C 1
ATOM 883 O O . LYS A 1 112 ? 7.200 -1.971 3.005 1.00 98.25 112 LYS A O 1
ATOM 888 N N . ILE A 1 113 ? 6.218 -3.020 1.268 1.00 97.56 113 ILE A N 1
ATOM 889 C CA . ILE A 1 113 ? 5.165 -2.019 1.050 1.00 97.56 113 ILE A CA 1
ATOM 890 C C . ILE A 1 113 ? 4.257 -1.934 2.278 1.00 97.56 113 ILE A C 1
ATOM 892 O O . ILE A 1 113 ? 4.097 -0.857 2.847 1.00 97.56 113 ILE A O 1
ATOM 896 N N . VAL A 1 114 ? 3.699 -3.066 2.718 1.00 98.25 114 VAL A N 1
ATOM 897 C CA . VAL A 1 114 ? 2.752 -3.084 3.844 1.00 98.25 114 VAL A CA 1
ATOM 898 C C . VAL A 1 114 ? 3.418 -2.622 5.141 1.00 98.25 114 VAL A C 1
ATOM 900 O O . VAL A 1 114 ? 2.800 -1.887 5.904 1.00 98.25 114 VAL A O 1
ATOM 903 N N . LEU A 1 115 ? 4.684 -2.977 5.379 1.00 97.62 115 LEU A N 1
ATOM 904 C CA . LEU A 1 115 ? 5.415 -2.503 6.554 1.00 97.62 115 LEU A CA 1
ATOM 905 C C . LEU A 1 115 ? 5.695 -1.001 6.517 1.00 97.62 115 LEU A C 1
ATOM 907 O O . LEU A 1 115 ? 5.478 -0.345 7.528 1.00 97.62 115 LEU A O 1
ATOM 911 N N . ALA A 1 116 ? 6.098 -0.439 5.374 1.00 96.56 116 ALA A N 1
ATOM 912 C CA . ALA A 1 116 ? 6.304 1.007 5.256 1.00 96.56 116 ALA A CA 1
ATOM 913 C C . ALA A 1 116 ? 5.006 1.793 5.522 1.00 96.56 116 ALA A C 1
ATOM 915 O O . ALA A 1 116 ? 5.020 2.843 6.165 1.00 96.56 116 ALA A O 1
ATOM 916 N N . ILE A 1 117 ? 3.872 1.259 5.063 1.00 97.38 117 ILE A N 1
ATOM 917 C CA . ILE A 1 117 ? 2.544 1.812 5.344 1.00 97.38 117 ILE A CA 1
ATOM 918 C C . ILE A 1 117 ? 2.204 1.659 6.836 1.00 97.38 117 ILE A C 1
ATOM 920 O O . ILE A 1 117 ? 1.777 2.614 7.478 1.00 97.38 117 ILE A O 1
ATOM 924 N N . ALA A 1 118 ? 2.447 0.494 7.435 1.00 96.81 118 ALA A N 1
ATOM 925 C CA . ALA A 1 118 ? 2.173 0.282 8.854 1.00 96.81 118 ALA A CA 1
ATOM 926 C C . ALA A 1 118 ? 3.024 1.185 9.763 1.00 96.81 118 ALA A C 1
ATOM 928 O O . ALA A 1 118 ? 2.505 1.742 10.729 1.00 96.81 118 ALA A O 1
ATOM 929 N N . GLU A 1 119 ? 4.303 1.376 9.438 1.00 95.00 119 GLU A N 1
ATOM 930 C CA . GLU A 1 119 ? 5.207 2.302 10.129 1.00 95.00 119 GLU A CA 1
ATOM 931 C C . GLU A 1 119 ? 4.715 3.750 10.013 1.00 95.00 119 GLU A C 1
ATOM 933 O O . GLU A 1 119 ? 4.620 4.458 11.018 1.00 95.00 119 GLU A O 1
ATOM 938 N N . GLY A 1 120 ? 4.314 4.179 8.813 1.00 94.50 120 GLY A N 1
ATOM 939 C CA . GLY A 1 120 ? 3.746 5.509 8.597 1.00 94.50 120 GLY A CA 1
ATOM 940 C C . GLY A 1 120 ? 2.442 5.751 9.367 1.00 94.50 120 GLY A C 1
ATOM 941 O O . GLY A 1 120 ? 2.159 6.886 9.747 1.00 94.50 120 GLY A O 1
ATOM 942 N N . ALA A 1 121 ? 1.650 4.707 9.621 1.00 95.19 121 ALA A N 1
ATOM 943 C CA . ALA A 1 121 ? 0.421 4.805 10.402 1.00 95.19 121 ALA A CA 1
ATOM 944 C C . ALA A 1 121 ? 0.681 4.995 11.907 1.00 95.19 121 ALA A C 1
ATOM 946 O O . ALA A 1 121 ? -0.161 5.578 12.593 1.00 95.19 121 ALA A O 1
ATOM 947 N N . GLN A 1 122 ? 1.837 4.550 12.420 1.00 92.31 122 GLN A N 1
ATOM 948 C CA . GLN A 1 122 ? 2.223 4.768 13.821 1.00 92.31 122 GLN A CA 1
ATOM 949 C C . GLN A 1 122 ? 2.583 6.233 14.095 1.00 92.31 122 GLN A C 1
ATOM 951 O O . GLN A 1 122 ? 2.247 6.756 15.157 1.00 92.31 122 GLN A O 1
ATOM 956 N N . ASP A 1 123 ? 3.221 6.914 13.136 1.00 87.56 123 ASP A N 1
ATOM 957 C CA . ASP A 1 123 ? 3.555 8.338 13.247 1.00 87.56 123 ASP A CA 1
ATOM 958 C C . ASP A 1 123 ? 3.256 9.118 11.961 1.00 87.56 123 ASP A C 1
ATOM 960 O O . ASP A 1 123 ? 4.136 9.540 11.207 1.00 87.56 123 ASP A O 1
ATOM 964 N N . ILE A 1 124 ? 1.965 9.379 11.753 1.00 88.81 124 ILE A N 1
ATOM 965 C CA . ILE A 1 124 ? 1.460 10.152 10.609 1.00 88.81 124 ILE A CA 1
ATOM 966 C C . ILE A 1 124 ? 2.042 11.581 10.580 1.00 88.81 124 ILE A C 1
ATOM 968 O O . ILE A 1 124 ? 2.114 12.194 9.518 1.00 88.81 124 ILE A O 1
ATOM 972 N N . SER A 1 125 ? 2.464 12.137 11.726 1.00 87.88 125 SER A N 1
ATOM 973 C CA . SER A 1 125 ? 3.003 13.505 11.780 1.00 87.88 125 SER A CA 1
ATOM 974 C C . SER A 1 125 ? 4.377 13.626 11.120 1.00 87.88 125 SER A C 1
ATOM 976 O O . SER A 1 125 ? 4.709 14.686 10.595 1.00 87.88 125 SER A O 1
ATOM 978 N N . GLN A 1 126 ? 5.137 12.530 11.100 1.00 88.25 126 GLN A N 1
ATOM 979 C CA . GLN A 1 126 ? 6.465 12.445 10.496 1.00 88.25 126 GLN A CA 1
ATOM 980 C C . GLN A 1 126 ? 6.443 11.793 9.110 1.00 88.25 126 GLN A C 1
ATOM 982 O O . GLN A 1 126 ? 7.495 11.467 8.567 1.00 88.25 126 GLN A O 1
ATOM 987 N N . LEU A 1 127 ? 5.265 11.617 8.501 1.00 90.75 127 LEU A N 1
ATOM 988 C CA . LEU A 1 127 ? 5.117 10.834 7.274 1.00 90.75 127 LEU A CA 1
ATOM 989 C C . LEU A 1 127 ? 6.008 11.336 6.125 1.00 90.75 127 LEU A C 1
ATOM 991 O O . LEU A 1 127 ? 6.693 10.538 5.494 1.00 90.75 127 LEU A O 1
ATOM 995 N N . ALA A 1 128 ? 6.063 12.651 5.892 1.00 90.38 128 ALA A N 1
ATOM 996 C CA . ALA A 1 128 ? 6.917 13.242 4.855 1.00 90.38 128 ALA A CA 1
ATOM 997 C C . ALA A 1 128 ? 8.414 13.031 5.123 1.00 90.38 128 ALA A C 1
ATOM 999 O O . ALA A 1 128 ? 9.176 12.731 4.207 1.00 90.38 128 ALA A O 1
ATOM 1000 N N . VAL A 1 129 ? 8.832 13.135 6.387 1.00 91.62 129 VAL A N 1
ATOM 1001 C CA . VAL A 1 129 ? 10.228 12.928 6.795 1.00 91.62 129 VAL A CA 1
ATOM 1002 C C . VAL A 1 129 ? 10.618 11.461 6.615 1.00 91.62 129 VAL A C 1
ATOM 1004 O O . VAL A 1 129 ? 11.634 11.164 5.989 1.00 91.62 129 VAL A O 1
ATOM 1007 N N . ASN A 1 130 ? 9.778 10.544 7.093 1.00 90.56 130 ASN A N 1
ATOM 1008 C CA . ASN A 1 130 ? 10.029 9.104 7.050 1.00 90.56 130 ASN A CA 1
ATOM 1009 C C . ASN A 1 130 ? 10.024 8.559 5.615 1.00 90.56 130 ASN A C 1
ATOM 1011 O O . ASN A 1 130 ? 10.799 7.662 5.286 1.00 90.56 130 ASN A O 1
ATOM 1015 N N . LEU A 1 131 ? 9.179 9.117 4.742 1.00 93.50 131 LEU A N 1
ATOM 1016 C CA . LEU A 1 131 ? 9.078 8.698 3.344 1.00 93.50 131 LEU A CA 1
ATOM 1017 C C . LEU A 1 131 ? 10.056 9.416 2.409 1.00 93.50 131 LEU A C 1
ATOM 1019 O O . LEU A 1 131 ? 10.155 9.011 1.253 1.00 93.50 131 LEU A O 1
ATOM 1023 N N . ALA A 1 132 ? 10.816 10.417 2.864 1.00 93.94 132 ALA A N 1
ATOM 1024 C CA . ALA A 1 132 ? 11.726 11.180 2.005 1.00 93.94 132 ALA A CA 1
ATOM 1025 C C . ALA A 1 132 ? 12.703 10.311 1.175 1.00 93.94 132 ALA A C 1
ATOM 1027 O O . ALA A 1 132 ? 12.852 10.565 -0.026 1.00 93.94 132 ALA A O 1
ATOM 1028 N N . PRO A 1 133 ? 13.322 9.240 1.721 1.00 94.25 133 PRO A N 1
ATOM 1029 C CA . PRO A 1 133 ? 14.152 8.342 0.915 1.00 94.25 133 PRO A CA 1
ATOM 1030 C C . PRO A 1 133 ? 13.354 7.612 -0.175 1.00 94.25 133 PRO A C 1
ATOM 1032 O O . PRO A 1 133 ? 13.837 7.447 -1.297 1.00 94.25 133 PRO A O 1
ATOM 1035 N N . LEU A 1 134 ? 12.117 7.204 0.129 1.00 94.50 134 LEU A N 1
ATOM 1036 C CA . LEU A 1 134 ? 11.233 6.538 -0.827 1.00 94.50 134 LEU A CA 1
ATOM 1037 C C . LEU A 1 134 ? 10.723 7.504 -1.898 1.00 94.50 134 LEU A C 1
ATOM 1039 O O . LEU A 1 134 ? 10.647 7.098 -3.054 1.00 94.50 134 LEU A O 1
ATOM 1043 N N . GLN A 1 135 ? 10.439 8.765 -1.561 1.00 94.12 135 GLN A N 1
ATOM 1044 C CA . GLN A 1 135 ? 10.097 9.801 -2.541 1.00 94.12 135 GLN A CA 1
ATOM 1045 C C . GLN A 1 135 ? 11.203 9.927 -3.601 1.00 94.12 135 GLN A C 1
ATOM 1047 O O . GLN A 1 135 ? 10.928 9.880 -4.797 1.00 94.12 135 GLN A O 1
ATOM 1052 N N . ILE A 1 136 ? 12.466 10.028 -3.166 1.00 95.12 136 ILE A N 1
ATOM 1053 C CA . ILE A 1 136 ? 13.630 10.155 -4.058 1.00 95.12 136 ILE A CA 1
ATOM 1054 C C . ILE A 1 136 ? 13.794 8.906 -4.929 1.00 95.12 136 ILE A C 1
ATOM 1056 O O . ILE A 1 136 ? 13.988 9.022 -6.141 1.00 95.12 136 ILE A O 1
ATOM 1060 N N . LEU A 1 137 ? 13.706 7.719 -4.318 1.00 95.00 137 LEU A N 1
ATOM 1061 C CA . LEU A 1 137 ? 13.795 6.443 -5.024 1.00 95.00 137 LEU A CA 1
ATOM 1062 C C . LEU A 1 137 ? 12.741 6.356 -6.132 1.00 95.00 137 LEU A C 1
ATOM 1064 O O . LEU A 1 137 ? 13.083 6.103 -7.288 1.00 95.00 137 LEU A O 1
ATOM 1068 N N . HIS A 1 138 ? 11.472 6.591 -5.796 1.00 95.19 138 HIS A N 1
ATOM 1069 C CA . HIS A 1 138 ? 10.390 6.449 -6.760 1.00 95.19 138 HIS A CA 1
ATOM 1070 C C . HIS A 1 138 ? 10.460 7.526 -7.847 1.00 95.19 138 HIS A C 1
ATOM 1072 O O . HIS A 1 138 ? 10.332 7.181 -9.019 1.00 95.19 138 HIS A O 1
ATOM 1078 N N . ALA A 1 139 ? 10.718 8.789 -7.487 1.00 95.06 139 ALA A N 1
ATOM 1079 C CA . ALA A 1 139 ? 10.705 9.905 -8.433 1.00 95.06 139 ALA A CA 1
ATOM 1080 C C . ALA A 1 139 ? 11.887 9.899 -9.399 1.00 95.06 139 ALA A C 1
ATOM 1082 O O . ALA A 1 139 ? 11.706 10.001 -10.611 1.00 95.06 139 ALA A O 1
ATOM 1083 N N . TYR A 1 140 ? 13.107 9.763 -8.882 1.00 94.44 140 TYR A N 1
ATOM 1084 C CA . TYR A 1 140 ? 14.301 10.035 -9.682 1.00 94.44 140 TYR A CA 1
ATOM 1085 C C . TYR A 1 140 ? 14.962 8.774 -10.232 1.00 94.44 140 TYR A C 1
ATOM 1087 O O . TYR A 1 140 ? 15.507 8.812 -11.340 1.00 94.44 140 TYR A O 1
ATOM 1095 N N . GLN A 1 141 ? 14.911 7.666 -9.484 1.00 93.62 141 GLN A N 1
ATOM 1096 C CA . GLN A 1 141 ? 15.561 6.414 -9.877 1.00 93.62 141 GLN A CA 1
ATOM 1097 C C . GLN A 1 141 ? 14.601 5.494 -10.630 1.00 93.62 141 GLN A C 1
ATOM 1099 O O . GLN A 1 141 ? 14.899 5.091 -11.750 1.00 93.62 141 GLN A O 1
ATOM 1104 N N . LEU A 1 142 ? 13.446 5.187 -10.033 1.00 93.44 142 LEU A N 1
ATOM 1105 C CA . LEU A 1 142 ? 12.460 4.283 -10.632 1.00 93.44 142 LEU A CA 1
ATOM 1106 C C . LEU A 1 142 ? 11.553 4.987 -11.648 1.00 93.44 142 LEU A C 1
ATOM 1108 O O . LEU A 1 142 ? 11.063 4.341 -12.570 1.00 93.44 142 LEU A O 1
ATOM 1112 N N . ARG A 1 143 ? 11.352 6.303 -11.487 1.00 94.38 143 ARG A N 1
ATOM 1113 C CA . ARG A 1 143 ? 10.505 7.158 -12.336 1.00 94.38 143 ARG A CA 1
ATOM 1114 C C . ARG A 1 143 ? 9.100 6.578 -12.520 1.00 94.38 143 ARG A C 1
ATOM 1116 O O . ARG A 1 143 ? 8.591 6.477 -13.637 1.00 94.38 143 ARG A O 1
ATOM 1123 N N . ILE A 1 144 ? 8.498 6.154 -11.411 1.00 94.94 144 ILE A N 1
ATOM 1124 C CA . ILE A 1 144 ? 7.142 5.595 -11.408 1.00 94.94 144 ILE A CA 1
ATOM 1125 C C . ILE A 1 144 ? 6.151 6.717 -11.713 1.00 94.94 144 ILE A C 1
ATOM 1127 O O . ILE A 1 144 ? 6.180 7.746 -11.053 1.00 94.94 144 ILE A O 1
ATOM 1131 N N . ASP A 1 145 ? 5.246 6.540 -12.675 1.00 94.88 145 ASP A N 1
ATOM 1132 C CA . ASP A 1 145 ? 4.206 7.545 -12.906 1.00 94.88 145 ASP A CA 1
ATOM 1133 C C . ASP A 1 145 ? 3.330 7.664 -11.641 1.00 94.88 145 ASP A C 1
ATOM 1135 O O . ASP A 1 145 ? 2.823 6.629 -11.177 1.00 94.88 145 ASP A O 1
ATOM 1139 N N . PRO A 1 146 ? 3.130 8.876 -11.080 1.00 93.69 146 PRO A N 1
ATOM 1140 C CA . PRO A 1 146 ? 2.407 9.072 -9.824 1.00 93.69 146 PRO A CA 1
ATOM 1141 C C . PRO A 1 146 ? 0.993 8.483 -9.791 1.00 93.69 146 PRO A C 1
ATOM 1143 O O . PRO A 1 146 ? 0.483 8.158 -8.717 1.00 93.69 146 PRO A O 1
ATOM 1146 N N . THR A 1 147 ? 0.357 8.299 -10.949 1.00 93.94 147 THR A N 1
ATOM 1147 C CA . THR A 1 147 ? -0.960 7.664 -11.065 1.00 93.94 147 THR A CA 1
ATOM 1148 C C . THR A 1 147 ? -0.945 6.237 -10.514 1.00 93.94 147 THR A C 1
ATOM 1150 O O . THR A 1 147 ? -1.922 5.805 -9.902 1.00 93.94 147 THR A O 1
ATOM 1153 N N . ASN A 1 148 ? 0.177 5.514 -10.636 1.00 95.62 148 ASN A N 1
ATOM 1154 C CA . ASN A 1 148 ? 0.297 4.138 -10.145 1.00 95.62 148 ASN A CA 1
ATOM 1155 C C . ASN A 1 148 ? 0.200 4.034 -8.619 1.00 95.62 148 ASN A C 1
ATOM 1157 O O . ASN A 1 148 ? -0.236 2.997 -8.124 1.00 95.62 148 ASN A O 1
ATOM 1161 N N . PHE A 1 149 ? 0.532 5.088 -7.862 1.00 95.75 149 PHE A N 1
ATOM 1162 C CA . PHE A 1 149 ? 0.345 5.064 -6.408 1.00 95.75 149 PHE A CA 1
ATOM 1163 C C . PHE A 1 149 ? -1.132 4.929 -6.043 1.00 95.75 149 PHE A C 1
ATOM 1165 O O . PHE A 1 149 ? -1.465 4.123 -5.180 1.00 95.75 149 PHE A O 1
ATOM 1172 N N . LYS A 1 150 ? -2.019 5.640 -6.753 1.00 93.56 150 LYS A N 1
ATOM 1173 C CA . LYS A 1 150 ? -3.474 5.538 -6.557 1.00 93.56 150 LYS A CA 1
ATOM 1174 C C . LYS A 1 150 ? -4.004 4.151 -6.932 1.00 93.56 150 LYS A C 1
ATOM 1176 O O . LYS A 1 150 ? -4.878 3.617 -6.255 1.00 93.56 150 LYS A O 1
ATOM 1181 N N . LEU A 1 151 ? -3.460 3.547 -7.994 1.00 96.81 151 LEU A N 1
ATOM 1182 C CA . LEU A 1 151 ? -3.833 2.189 -8.410 1.00 96.81 151 LEU A CA 1
ATOM 1183 C C . LEU A 1 151 ? -3.431 1.151 -7.355 1.00 96.81 151 LEU A C 1
ATOM 1185 O O . LEU A 1 151 ? -4.228 0.273 -7.018 1.00 96.81 151 LEU A O 1
ATOM 1189 N N . LEU A 1 152 ? -2.218 1.275 -6.806 1.00 97.69 152 LEU A N 1
ATOM 1190 C CA . LEU A 1 152 ? -1.729 0.397 -5.749 1.00 97.69 152 LEU A CA 1
ATOM 1191 C C . LEU A 1 152 ? -2.556 0.547 -4.470 1.00 97.69 152 LEU A C 1
ATOM 1193 O O . LEU A 1 152 ? -2.969 -0.465 -3.908 1.00 97.69 152 LEU A O 1
ATOM 1197 N N . THR A 1 153 ? -2.824 1.776 -4.015 1.00 97.12 153 THR A N 1
ATOM 1198 C CA . THR A 1 153 ? -3.614 2.002 -2.794 1.00 97.12 153 THR A CA 1
ATOM 1199 C C . THR A 1 153 ? -5.043 1.499 -2.940 1.00 97.12 153 THR A C 1
ATOM 1201 O O . THR A 1 153 ? -5.567 0.900 -2.005 1.00 97.12 153 THR A O 1
ATOM 1204 N N . HIS A 1 154 ? -5.650 1.647 -4.121 1.00 96.56 154 HIS A N 1
ATOM 1205 C CA . HIS A 1 154 ? -6.956 1.061 -4.405 1.00 96.56 154 HIS A CA 1
ATOM 1206 C C . HIS A 1 154 ? -6.922 -0.472 -4.322 1.00 96.56 154 HIS A C 1
ATOM 1208 O O . HIS A 1 154 ? -7.722 -1.069 -3.607 1.00 96.56 154 HIS A O 1
ATOM 1214 N N . CYS A 1 155 ? -5.965 -1.124 -4.990 1.00 98.31 155 CYS A N 1
ATOM 1215 C CA . CYS A 1 155 ? -5.835 -2.584 -4.941 1.00 98.31 155 CYS A CA 1
ATOM 1216 C C . CYS A 1 155 ? -5.544 -3.099 -3.524 1.00 98.31 155 CYS A C 1
ATOM 1218 O O . CYS A 1 155 ? -6.026 -4.171 -3.153 1.00 98.31 155 CYS A O 1
ATOM 1220 N N . LEU A 1 156 ? -4.801 -2.322 -2.731 1.00 98.25 156 LEU A N 1
ATOM 1221 C CA . LEU A 1 156 ? -4.547 -2.601 -1.324 1.00 98.25 156 LEU A CA 1
ATOM 1222 C C . LEU A 1 156 ? -5.822 -2.513 -0.486 1.00 98.25 156 LEU A C 1
ATOM 1224 O O . LEU A 1 156 ? -6.063 -3.417 0.304 1.00 98.25 156 LEU A O 1
ATOM 1228 N N . LEU A 1 157 ? -6.677 -1.506 -0.687 1.00 97.69 157 LEU A N 1
ATOM 1229 C CA . LEU A 1 157 ? -7.983 -1.441 -0.017 1.00 97.69 157 LEU A CA 1
ATOM 1230 C C . LEU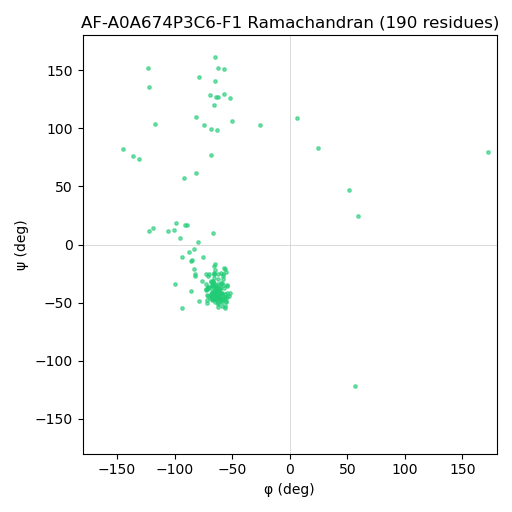 A 1 157 ? -8.826 -2.688 -0.295 1.00 97.69 157 LEU A C 1
ATOM 1232 O O . LEU A 1 157 ? -9.399 -3.250 0.634 1.00 97.69 157 LEU A O 1
ATOM 1236 N N . VAL A 1 158 ? -8.846 -3.172 -1.543 1.00 97.50 158 VAL A N 1
ATOM 1237 C CA . VAL A 1 158 ? -9.564 -4.411 -1.890 1.00 97.50 158 VAL A CA 1
ATOM 1238 C C . VAL A 1 158 ? -8.980 -5.624 -1.161 1.00 97.50 158 VAL A C 1
ATOM 1240 O O . VAL A 1 158 ? -9.730 -6.446 -0.633 1.00 97.50 158 VAL A O 1
ATOM 1243 N N . ALA A 1 159 ? -7.650 -5.750 -1.128 1.00 97.44 159 ALA A N 1
ATOM 1244 C CA . ALA A 1 159 ? -6.975 -6.848 -0.439 1.00 97.44 159 ALA A CA 1
ATOM 1245 C C . ALA A 1 159 ? -7.233 -6.812 1.076 1.00 97.44 159 ALA A C 1
ATOM 1247 O O . ALA A 1 159 ? -7.533 -7.844 1.674 1.00 97.44 159 ALA A O 1
ATOM 1248 N N . LEU A 1 160 ? -7.192 -5.623 1.685 1.00 96.94 160 LEU A N 1
ATOM 1249 C CA . LEU A 1 160 ? -7.515 -5.416 3.096 1.00 96.94 160 LEU A CA 1
ATOM 1250 C C . LEU A 1 160 ? -8.955 -5.801 3.407 1.00 96.94 160 LEU A C 1
ATOM 1252 O O . LEU A 1 160 ? -9.187 -6.502 4.384 1.00 96.94 160 LEU A O 1
ATOM 1256 N N . ALA A 1 161 ? -9.903 -5.407 2.562 1.00 96.44 161 ALA A N 1
ATOM 1257 C CA . ALA A 1 161 ? -11.307 -5.736 2.751 1.00 96.44 161 ALA A CA 1
ATOM 1258 C C . ALA A 1 161 ? -11.549 -7.259 2.687 1.00 96.44 161 ALA A C 1
ATOM 1260 O O . ALA A 1 161 ? -12.275 -7.813 3.510 1.00 96.44 161 ALA A O 1
ATOM 1261 N N . CYS A 1 162 ? -10.845 -7.964 1.790 1.00 95.31 162 CYS A N 1
ATOM 1262 C CA . CYS A 1 162 ? -10.869 -9.430 1.737 1.00 95.31 162 CYS A CA 1
ATOM 1263 C C . CYS A 1 162 ? -10.223 -10.089 2.970 1.00 95.31 162 CYS A C 1
ATOM 1265 O O . CYS A 1 162 ? -10.617 -11.193 3.340 1.00 95.31 162 CYS A O 1
ATOM 1267 N N . HIS A 1 163 ? -9.212 -9.453 3.570 1.00 93.81 163 HIS A N 1
ATOM 1268 C CA . HIS A 1 163 ? -8.454 -10.017 4.689 1.00 93.81 163 HIS A CA 1
ATOM 1269 C C . HIS A 1 163 ? -9.104 -9.752 6.054 1.00 93.81 163 HIS A C 1
ATOM 1271 O O . HIS A 1 163 ? -9.113 -10.632 6.908 1.00 93.81 163 HIS A O 1
ATOM 1277 N N . LEU A 1 164 ? -9.649 -8.550 6.249 1.00 91.88 164 LEU A N 1
ATOM 1278 C CA . LEU A 1 164 ? -10.295 -8.114 7.488 1.00 91.88 164 LEU A CA 1
ATOM 1279 C C . LEU A 1 164 ? -11.750 -8.594 7.590 1.00 91.88 164 LEU A C 1
ATOM 1281 O O . LEU A 1 164 ? -12.257 -8.748 8.696 1.00 91.88 164 LEU A O 1
ATOM 1285 N N . GLY A 1 165 ? -12.425 -8.859 6.465 1.00 95.06 165 GLY A N 1
ATOM 1286 C CA . GLY A 1 165 ? -13.806 -9.343 6.471 1.00 95.06 165 GLY A CA 1
ATOM 1287 C C . GLY A 1 165 ? -14.735 -8.386 7.221 1.00 95.06 165 GLY A C 1
ATOM 1288 O O . GLY A 1 165 ? -14.809 -7.206 6.881 1.00 95.06 165 GLY A O 1
ATOM 1289 N N . ASP A 1 166 ? -15.409 -8.886 8.258 1.00 93.50 166 ASP A N 1
ATOM 1290 C CA . ASP A 1 166 ? -16.353 -8.106 9.072 1.00 93.50 166 ASP A CA 1
ATOM 1291 C C . ASP A 1 166 ? -15.680 -6.959 9.852 1.00 93.50 166 ASP A C 1
ATOM 1293 O O . ASP A 1 166 ? -16.338 -5.970 10.180 1.00 93.50 166 ASP A O 1
ATOM 1297 N N . ASP A 1 167 ? -14.365 -7.040 10.093 1.00 90.56 167 ASP A N 1
ATOM 1298 C CA . ASP A 1 167 ? -13.599 -5.971 10.745 1.00 90.56 167 ASP A CA 1
ATOM 1299 C C . ASP A 1 167 ? -13.324 -4.784 9.799 1.00 90.56 167 ASP A C 1
ATOM 1301 O O . ASP A 1 167 ? -12.902 -3.711 10.241 1.00 90.56 167 ASP A O 1
ATOM 1305 N N . PHE A 1 168 ? -13.592 -4.927 8.493 1.00 94.19 168 PHE A N 1
ATOM 1306 C CA . PHE A 1 168 ? -13.510 -3.835 7.520 1.00 94.19 168 PHE A CA 1
ATOM 1307 C C . PHE A 1 168 ? -14.779 -2.971 7.538 1.00 94.19 168 PHE A C 1
ATOM 1309 O O . PHE A 1 168 ? -15.513 -2.858 6.553 1.00 94.19 168 PHE A O 1
ATOM 1316 N N . THR A 1 169 ? -15.054 -2.358 8.691 1.00 94.88 169 THR A N 1
ATOM 1317 C CA . THR A 1 169 ? -16.238 -1.510 8.880 1.00 94.88 169 THR A CA 1
ATOM 1318 C C . THR A 1 169 ? -16.183 -0.254 7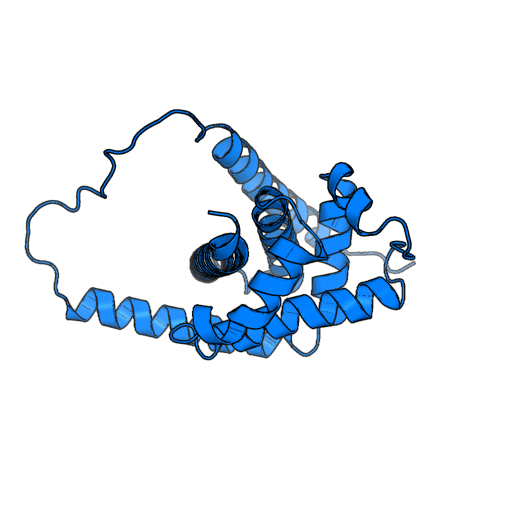.995 1.00 94.88 169 THR A C 1
ATOM 1320 O O . THR A 1 169 ? -15.100 0.151 7.560 1.00 94.88 169 THR A O 1
ATOM 1323 N N . PRO A 1 170 ? -17.315 0.435 7.752 1.00 94.12 170 PRO A N 1
ATOM 1324 C CA . PRO A 1 170 ? -17.317 1.703 7.020 1.00 94.12 170 PRO A CA 1
ATOM 1325 C C . PRO A 1 170 ? -16.372 2.756 7.622 1.00 94.12 170 PRO A C 1
ATOM 1327 O O . PRO A 1 170 ? -15.722 3.501 6.888 1.00 94.12 170 PRO A O 1
ATOM 1330 N N . GLU A 1 171 ? -16.248 2.800 8.951 1.00 91.38 171 GLU A N 1
ATOM 1331 C CA . GLU A 1 171 ? -15.321 3.691 9.652 1.00 91.38 171 GLU A CA 1
ATOM 1332 C C . GLU A 1 171 ? -13.858 3.300 9.414 1.00 91.38 171 GLU A C 1
ATOM 1334 O O . GLU A 1 171 ? -13.025 4.178 9.177 1.00 91.38 171 GLU A O 1
ATOM 1339 N N . ALA A 1 172 ? -13.542 2.000 9.454 1.00 92.94 172 ALA A N 1
ATOM 1340 C CA . ALA A 1 172 ? -12.208 1.497 9.142 1.00 92.94 172 ALA A CA 1
ATOM 1341 C C . ALA A 1 172 ? -11.840 1.800 7.686 1.00 92.94 172 ALA A C 1
ATOM 1343 O O . ALA A 1 172 ? -10.774 2.358 7.432 1.00 92.94 172 ALA A O 1
ATOM 1344 N N . HIS A 1 173 ? -12.749 1.532 6.748 1.00 95.44 173 HIS A N 1
ATOM 1345 C CA . HIS A 1 173 ? -12.570 1.847 5.336 1.00 95.44 173 HIS A CA 1
ATOM 1346 C C . HIS A 1 173 ? -12.277 3.339 5.128 1.00 95.44 173 HIS A C 1
ATOM 1348 O O . HIS A 1 173 ? -11.235 3.675 4.568 1.00 95.44 173 HIS A O 1
ATOM 1354 N N . ALA A 1 174 ? -13.126 4.238 5.635 1.00 94.00 174 ALA A N 1
ATOM 1355 C CA . ALA A 1 174 ? -12.935 5.679 5.463 1.00 94.00 174 ALA A CA 1
ATOM 1356 C C . ALA A 1 174 ? -11.612 6.180 6.075 1.00 94.00 174 ALA A C 1
ATOM 1358 O O . ALA A 1 174 ? -10.941 7.044 5.505 1.00 94.00 174 ALA A O 1
ATOM 1359 N N . ALA A 1 175 ? -11.209 5.639 7.230 1.00 94.12 175 ALA A N 1
ATOM 1360 C CA . ALA A 1 175 ? -9.942 5.996 7.860 1.00 94.12 175 ALA A CA 1
ATOM 1361 C C . ALA A 1 175 ? -8.734 5.507 7.044 1.00 94.12 175 ALA A C 1
ATOM 1363 O O . ALA A 1 175 ? -7.792 6.276 6.830 1.00 94.12 175 ALA A O 1
ATOM 1364 N N . ILE A 1 176 ? -8.762 4.251 6.585 1.00 96.69 176 ILE A N 1
ATOM 1365 C CA . ILE A 1 176 ? -7.683 3.631 5.806 1.00 96.69 176 ILE A CA 1
ATOM 1366 C C . ILE A 1 176 ? -7.547 4.316 4.445 1.00 96.69 176 ILE A C 1
ATOM 1368 O O . ILE A 1 176 ? -6.433 4.670 4.072 1.00 96.69 176 ILE A O 1
ATOM 1372 N N . ASP A 1 177 ? -8.648 4.560 3.734 1.00 96.38 177 ASP A N 1
ATOM 1373 C CA . ASP A 1 177 ? -8.635 5.218 2.421 1.00 96.38 177 ASP A CA 1
ATOM 1374 C C . ASP A 1 177 ? -8.058 6.639 2.499 1.00 96.38 177 ASP A C 1
ATOM 1376 O O . ASP A 1 177 ? -7.133 6.992 1.760 1.00 96.38 177 ASP A O 1
ATOM 1380 N N . LYS A 1 178 ? -8.501 7.428 3.486 1.00 94.00 178 LYS A N 1
ATOM 1381 C CA . LYS A 1 178 ? -7.944 8.761 3.746 1.00 94.00 178 LYS A CA 1
ATOM 1382 C C . LYS A 1 178 ? -6.445 8.708 4.045 1.00 94.00 178 LYS A C 1
ATOM 1384 O O . LYS A 1 178 ? -5.682 9.543 3.557 1.00 94.00 178 LYS A O 1
ATOM 1389 N N . TYR A 1 179 ? -6.014 7.739 4.851 1.00 96.19 179 TYR A N 1
ATOM 1390 C CA . TYR A 1 179 ? -4.606 7.565 5.190 1.00 96.19 179 TYR A CA 1
ATOM 1391 C C . TYR A 1 179 ? -3.760 7.157 3.976 1.00 96.19 179 TYR A C 1
ATOM 1393 O O . TYR A 1 179 ? -2.722 7.767 3.725 1.00 96.19 179 TYR A O 1
ATOM 1401 N N . LEU A 1 180 ? -4.215 6.180 3.192 1.00 97.00 180 LEU A N 1
ATOM 1402 C CA . LEU A 1 180 ? -3.524 5.724 1.987 1.00 97.00 180 LEU A CA 1
ATOM 1403 C C . LEU A 1 180 ? -3.458 6.820 0.917 1.00 97.00 180 LEU A C 1
ATOM 1405 O O . LEU A 1 180 ? -2.429 6.968 0.260 1.00 97.00 180 LEU A O 1
ATOM 1409 N N . SER A 1 181 ? -4.503 7.641 0.797 1.00 95.00 181 SER A N 1
ATOM 1410 C CA . SER A 1 181 ? -4.505 8.824 -0.067 1.00 95.00 181 SER A CA 1
ATOM 1411 C C . SER A 1 181 ? -3.431 9.833 0.346 1.00 95.00 181 SER A C 1
ATOM 1413 O O . SER A 1 181 ? -2.677 10.316 -0.501 1.00 95.00 181 SER A O 1
ATOM 1415 N N . ALA A 1 182 ? -3.294 10.109 1.648 1.00 94.38 182 ALA A N 1
ATOM 1416 C CA . ALA A 1 182 ? -2.227 10.965 2.165 1.00 94.38 182 ALA A CA 1
ATOM 1417 C C . ALA A 1 182 ? -0.833 10.346 1.948 1.00 94.38 182 ALA A C 1
ATOM 1419 O O . ALA A 1 182 ? 0.087 11.039 1.521 1.00 94.38 182 ALA A O 1
ATOM 1420 N N . PHE A 1 183 ? -0.681 9.040 2.180 1.00 95.56 183 PHE A N 1
ATOM 1421 C CA . PHE A 1 183 ? 0.563 8.303 1.948 1.00 95.56 183 PHE A CA 1
ATOM 1422 C C . PHE A 1 183 ? 1.013 8.380 0.481 1.00 95.56 183 PHE A C 1
ATOM 1424 O O . PHE A 1 183 ? 2.164 8.717 0.198 1.00 95.56 183 PHE A O 1
ATOM 1431 N N . ALA A 1 184 ? 0.096 8.137 -0.459 1.00 95.44 184 ALA A N 1
ATOM 1432 C CA . ALA A 1 184 ? 0.353 8.253 -1.891 1.00 95.44 184 ALA A CA 1
ATOM 1433 C C . ALA A 1 184 ? 0.704 9.692 -2.300 1.00 95.44 184 ALA A C 1
ATOM 1435 O O . ALA A 1 184 ? 1.645 9.899 -3.066 1.00 95.44 184 ALA A O 1
ATOM 1436 N N . ALA A 1 185 ? -0.009 10.690 -1.766 1.00 93.62 185 ALA A N 1
ATOM 1437 C CA . ALA A 1 185 ? 0.271 12.099 -2.037 1.00 93.62 185 ALA A CA 1
ATOM 1438 C C . ALA A 1 185 ? 1.671 12.511 -1.559 1.00 93.62 185 ALA A C 1
ATOM 1440 O O . ALA A 1 185 ? 2.387 13.193 -2.290 1.00 93.62 185 ALA A O 1
ATOM 1441 N N . VAL A 1 186 ? 2.082 12.052 -0.373 1.00 94.12 186 VAL A N 1
ATOM 1442 C CA . VAL A 1 186 ? 3.433 12.281 0.150 1.00 94.12 186 VAL A CA 1
ATOM 1443 C C . VAL A 1 186 ? 4.476 11.595 -0.731 1.00 94.12 186 VAL A C 1
ATOM 1445 O O . VAL A 1 186 ? 5.451 12.235 -1.106 1.00 94.12 186 VAL A O 1
ATOM 1448 N N . LEU A 1 187 ? 4.292 10.334 -1.140 1.00 93.00 187 LEU A N 1
ATOM 1449 C CA . LEU A 1 187 ? 5.240 9.675 -2.057 1.00 93.00 187 LEU A CA 1
ATOM 1450 C C . LEU A 1 187 ? 5.390 10.406 -3.400 1.00 93.00 187 LEU A C 1
ATOM 1452 O O . LEU A 1 187 ? 6.480 10.419 -3.975 1.00 93.00 187 LEU A O 1
ATOM 1456 N N . ALA A 1 188 ? 4.315 11.033 -3.877 1.00 93.69 188 ALA A N 1
ATOM 1457 C CA . ALA A 1 188 ? 4.284 11.783 -5.126 1.00 93.69 188 ALA A CA 1
ATOM 1458 C C . ALA A 1 188 ? 4.808 13.231 -5.013 1.00 93.69 188 ALA A C 1
ATOM 1460 O O . ALA A 1 188 ? 4.903 13.921 -6.026 1.00 93.69 188 ALA A O 1
ATOM 1461 N N . GLU A 1 189 ? 5.164 13.714 -3.821 1.00 91.19 189 GLU A N 1
ATOM 1462 C CA . GLU A 1 189 ? 5.489 15.130 -3.594 1.00 91.19 189 GLU A CA 1
ATOM 1463 C C . GLU A 1 189 ? 6.685 15.622 -4.425 1.00 91.19 189 GLU A C 1
ATOM 1465 O O . GLU A 1 189 ? 6.674 16.746 -4.912 1.00 91.19 189 GLU A O 1
ATOM 1470 N N . LYS A 1 190 ? 7.694 14.771 -4.654 1.00 88.19 190 LYS A N 1
ATOM 1471 C CA . LYS A 1 190 ? 8.910 15.115 -5.419 1.00 88.19 190 LYS A CA 1
ATOM 1472 C C . LYS A 1 190 ? 8.744 15.081 -6.946 1.00 88.19 190 LYS A C 1
ATOM 1474 O O . LYS A 1 190 ? 9.729 15.281 -7.648 1.00 88.19 190 LYS A O 1
ATOM 1479 N N . TYR A 1 191 ? 7.544 14.796 -7.452 1.00 88.25 191 TYR A N 1
ATOM 1480 C CA . TYR A 1 191 ? 7.232 14.823 -8.889 1.00 88.25 191 TYR A CA 1
ATOM 1481 C C . TYR A 1 191 ? 6.652 16.167 -9.351 1.00 88.25 191 TYR A C 1
ATOM 1483 O O . TYR A 1 191 ? 6.482 16.366 -10.554 1.00 88.25 191 TYR A O 1
ATOM 1491 N N . ARG A 1 192 ? 6.298 17.040 -8.402 1.00 72.00 192 ARG A N 1
ATOM 1492 C CA . ARG A 1 192 ? 5.801 18.402 -8.623 1.00 72.00 192 ARG A CA 1
ATOM 1493 C C . ARG A 1 192 ? 6.951 19.396 -8.537 1.00 72.00 192 ARG A C 1
ATOM 1495 O O . ARG A 1 192 ? 6.871 20.411 -9.257 1.00 72.00 192 ARG A O 1
#

Foldseek 3Di:
DPPDDPVLVVLLVVVVVVLVVVVVVVVPPPDDDPPPPPCPDPDDDDPVVVVVVVVVLLVLLLVLLVVCLVVQLVLQLQLVVQLCVVPVVQCVLVVVHPNPRSDPCSSVVSSVVSVLLSVCSNPVVCLLVSCVVLLCCCVPPSNPDLVVLVSSLSSSLSSSCSVCPVPCDPSVSVSSSVSSVVNSCSSCVVVD

Radius of gyration: 17.97 Å; Cα contacts (8 Å, |Δi|>4): 150; chains: 1; bounding box: 38×57×38 Å

Secondary structure (DSSP, 8-state):
-----HHHHHHHHHHHHHHHHHHHHHHH--S--TT------SS---HHHHHHHHHHHHHHHHHHHHHHGGGHHHHHHHHHHHHHHH-GGGGGGGTTS--STT-HHHHHHHHHHHHHHHHHHH-GGGHHHHHHHHHHIIIIII---THHHHHHHHHHHHHHHHHHGGG--HHHHHHHHHHHHHHHHHHTGGG-

pLDDT: mean 80.07, std 24.17, range [30.03, 98.5]

Sequence (192 aa):
MILLHPLMLAGVTHMQEQIASSLHCLQADNTEDENNLLLFPRGIIQPISLSRQYTKEKRLLAEVWKSLIPAAEDIGSDSLLRMFTAFPGSKTYFSHLDISPRSPHMLSHGRKIVLAIAEGAQDISQLAVNLAPLQILHAYQLRIDPTNFKLLTHCLLVALACHLGDDFTPEAHAAIDKYLSAFAAVLAEKYR

InterPro domains:
  IPR000971 Globin [PF00042] (78-187)
  IPR000971 Globin [PS01033] (52-192)
  IPR002338 Hemoglobin, alpha-type [PR00612] (83-93)
  IPR002338 Hemoglobin, alpha-type [PR00612] (125-138)
  IPR002338 Hemoglobin, alpha-type [PR00612] (173-189)
  IPR002338 Hemoglobin, alpha-type [cd08927] (56-192)
  IPR009050 Globin-like superfamily [SSF46458] (56-192)
  IPR012292 Globin/Protoglobin [G3DSA:1.10.490.10] (54-192)
  IPR050056 Hemoglobin and related oxygen transporters [PTHR11442] (56-192)

Nearest PDB structures (foldseek):
  1v75-assembly1_A  TM=9.666E-01  e=1.348E-10  Aldabrachelys gigantea
  3gdj-assembly1_C  TM=9.654E-01  e=6.790E-10  Camelus dromedarius
  4rol-assembly1_A  TM=9.545E-01  e=7.121E-10  Homo sapiens
  6ihx-assembly1_A  TM=9.508E-01  e=2.229E-09  Bos taurus
  3pel-assembly1_A-2  TM=9.045E-01  e=1.201E-09  Canis lupus familiaris